Protein AF-A0A970ZLG6-F1 (afdb_monomer_lite)

Sequence (279 aa):
MEKLNLSTRELPQEESRFKRLFWPDVSTKSNIESVIDTGKITLYVIAGLSCLASIFRLIPLEALVDSAVFAAFGYGVGRKSRVCAVLALLLYVAEQVLAYSEGRGSWGILVIIAAFLLLNAVRGTIAWHRMVKLSTTSSPDITIDISPSPSQTTQPVSQMSILHRFSWRSIPWLYGVLGWAAFICQIVLLEFLIWLFPVVIPFAAPTWILPLITPFVAFAGVFLVLILSLVGTTGGILALRSPVNRANGILSLVISLPLLVMLIAALWMGATGPVEPAQ

Foldseek 3Di:
DDPPPPPPPPDPPPDPVVCCLLPNDLPDPVSLLVLLLLLLVLLLVQLVVLCVCVVVVVDDPVSPVVSLLSNLLSVVSNVLDLVSLVVSLVSLVVVQVVCVVVVNHDPDPSSVSSSSSSVSSNVSSVSVVVVVVVVVVVPDPPPPVPPDDPDDDDDPPCPPDPPPPPPPVCVVVVVVSVLVVVVSVLVVVVVVCVVVVCVVDPDDPDPVCVVVCVVVVLVSVVVVLVSVLVVLLVVLVVQCPDPVRPVVSVVSVVVSVVVNVVSVVVVVVVVDDDDDPDD

pLDDT: mean 75.61, std 15.85, range [41.47, 97.69]

Secondary structure (DSSP, 8-state):
----------------HHHHHHS---SSHHHHHHHHHHHHHHHHHHHHHHHHHHHTTSS-THHHHHHHHHHHHHHHHHTT-HHHHHHHHHHHHHHHHHHHHTT-----HHHHHHHHHHHHHHHHHHHHHHHHHHHHHT-----------S------------TT---GGGHHHHHHHHHHHHHHHHHHHHHHHHHHHHHHS-S---GGGHHHHHHHHHHHHHHHHHHHHHHHHHHHHHHTTSTTSHHHHHHHHHHHHHHHHHHHHHHHHHH----PPP-

Structure (mmCIF, N/CA/C/O backbone):
data_AF-A0A970ZLG6-F1
#
_entry.id   AF-A0A970ZLG6-F1
#
loop_
_atom_site.group_PDB
_atom_site.id
_atom_site.type_symbol
_atom_site.label_atom_id
_atom_site.label_alt_id
_atom_site.label_comp_id
_atom_site.label_asym_id
_atom_site.label_entity_id
_atom_site.label_seq_id
_atom_site.pdbx_PDB_ins_code
_atom_site.Cartn_x
_atom_site.Cartn_y
_atom_site.Cartn_z
_atom_site.occupancy
_atom_site.B_iso_or_equiv
_atom_site.auth_seq_id
_atom_site.auth_comp_id
_atom_site.auth_asym_id
_atom_site.auth_atom_id
_atom_site.pdbx_PDB_model_num
ATOM 1 N N . MET A 1 1 ? 3.300 -9.020 63.646 1.00 46.03 1 MET A N 1
ATOM 2 C CA . MET A 1 1 ? 4.196 -8.721 62.508 1.00 46.03 1 MET A CA 1
ATOM 3 C C . MET A 1 1 ? 3.345 -8.648 61.260 1.00 46.03 1 MET A C 1
ATOM 5 O O . MET A 1 1 ? 2.956 -9.667 60.703 1.00 46.03 1 MET A O 1
ATOM 9 N N . GLU A 1 2 ? 2.958 -7.428 60.928 1.00 58.44 2 GLU A N 1
ATOM 10 C CA . GLU A 1 2 ? 2.019 -7.083 59.870 1.00 58.44 2 GLU A CA 1
ATOM 11 C C . GLU A 1 2 ? 2.784 -7.079 58.545 1.00 58.44 2 GLU A C 1
ATOM 13 O O . GLU A 1 2 ? 3.713 -6.294 58.350 1.00 58.44 2 GLU A O 1
ATOM 18 N N . LYS A 1 3 ? 2.480 -8.043 57.670 1.00 54.94 3 LYS A N 1
ATOM 19 C CA . LYS A 1 3 ? 3.074 -8.104 56.335 1.00 54.94 3 LYS A CA 1
ATOM 20 C C . LYS A 1 3 ? 2.479 -6.958 55.528 1.00 54.94 3 LYS A C 1
ATOM 22 O O . LYS A 1 3 ? 1.354 -7.057 55.049 1.00 54.94 3 LYS A O 1
ATOM 27 N N . LEU A 1 4 ? 3.236 -5.870 55.423 1.00 64.25 4 LEU A N 1
ATOM 28 C CA . LEU A 1 4 ? 2.970 -4.772 54.505 1.00 64.25 4 LEU A CA 1
ATOM 29 C C . LEU A 1 4 ? 2.767 -5.360 53.103 1.00 64.25 4 LEU A C 1
ATOM 31 O O . LEU A 1 4 ? 3.722 -5.784 52.453 1.00 64.25 4 LEU A O 1
ATOM 35 N N . ASN A 1 5 ? 1.505 -5.397 52.665 1.00 58.34 5 ASN A N 1
ATOM 36 C CA . ASN A 1 5 ? 1.074 -5.615 51.286 1.00 58.34 5 ASN A CA 1
ATOM 37 C C . ASN A 1 5 ? 1.540 -4.419 50.441 1.00 58.34 5 ASN A C 1
ATOM 39 O O . ASN A 1 5 ? 0.749 -3.608 49.963 1.00 58.34 5 ASN A O 1
ATOM 43 N N . LEU A 1 6 ? 2.857 -4.275 50.294 1.00 62.31 6 LEU A N 1
ATOM 44 C CA . LEU A 1 6 ? 3.447 -3.474 49.239 1.00 62.31 6 LEU A CA 1
ATOM 45 C C . LEU A 1 6 ? 3.057 -4.179 47.950 1.00 62.31 6 LEU A C 1
ATOM 47 O O . LEU A 1 6 ? 3.676 -5.175 47.583 1.00 62.31 6 LEU A O 1
ATOM 51 N N . SER A 1 7 ? 1.981 -3.704 47.316 1.00 63.41 7 SER A N 1
ATOM 52 C CA . SER A 1 7 ? 1.580 -4.148 45.990 1.00 63.41 7 SER A CA 1
ATOM 53 C C . SER A 1 7 ? 2.830 -4.106 45.127 1.00 63.41 7 SER A C 1
ATOM 55 O O . SER A 1 7 ? 3.360 -3.022 44.858 1.00 63.41 7 SER A O 1
ATOM 57 N N . THR A 1 8 ? 3.346 -5.278 44.772 1.00 60.53 8 THR A N 1
ATOM 58 C CA . THR A 1 8 ? 4.398 -5.419 43.782 1.00 60.53 8 THR A CA 1
ATOM 59 C C . THR A 1 8 ? 3.832 -4.768 42.538 1.00 60.53 8 THR A C 1
ATOM 61 O O . THR A 1 8 ? 2.955 -5.311 41.875 1.00 60.53 8 THR A O 1
ATOM 64 N N . ARG A 1 9 ? 4.223 -3.514 42.317 1.00 58.34 9 ARG A N 1
ATOM 65 C CA . ARG A 1 9 ? 3.865 -2.743 41.143 1.00 58.34 9 ARG A CA 1
ATOM 66 C C . ARG A 1 9 ? 4.599 -3.469 40.033 1.00 58.34 9 ARG A C 1
ATOM 68 O O . ARG A 1 9 ? 5.786 -3.224 39.845 1.00 58.34 9 ARG A O 1
ATOM 75 N N . GLU A 1 10 ? 3.944 -4.465 39.438 1.00 63.12 10 GLU A N 1
ATOM 76 C CA . GLU A 1 10 ? 4.473 -5.201 38.301 1.00 63.12 10 GLU A CA 1
ATOM 77 C C . GLU A 1 10 ? 4.824 -4.138 37.273 1.00 63.12 10 GLU A C 1
ATOM 79 O O . GLU A 1 10 ? 3.952 -3.476 36.703 1.00 63.12 10 GLU A O 1
ATOM 84 N N . LEU A 1 11 ? 6.125 -3.866 37.152 1.00 65.38 11 LEU A N 1
ATOM 85 C CA . LEU A 1 11 ? 6.616 -2.992 36.111 1.00 65.38 11 LEU A CA 1
ATOM 86 C C . LEU A 1 11 ? 6.098 -3.612 34.818 1.00 65.38 11 LEU A C 1
ATOM 88 O O . LEU A 1 11 ? 6.233 -4.831 34.670 1.00 65.38 11 LEU A O 1
ATOM 92 N N . PRO A 1 12 ? 5.442 -2.825 33.946 1.00 65.56 12 PRO A N 1
ATOM 93 C CA . PRO A 1 12 ? 4.876 -3.351 32.716 1.00 65.56 12 PRO A CA 1
ATOM 94 C C . PRO A 1 12 ? 5.977 -4.162 32.046 1.00 65.56 12 PRO A C 1
ATOM 96 O O . PRO A 1 12 ? 7.026 -3.598 31.729 1.00 65.56 12 PRO A O 1
ATOM 99 N N . GLN A 1 13 ? 5.792 -5.485 31.954 1.00 66.38 13 GLN A N 1
ATOM 100 C CA . GLN A 1 13 ? 6.783 -6.358 31.337 1.00 66.38 13 GLN A CA 1
ATOM 101 C C . GLN A 1 13 ? 7.135 -5.726 29.995 1.00 66.38 13 GLN A C 1
ATOM 103 O O . GLN A 1 13 ? 6.227 -5.416 29.218 1.00 66.38 13 GLN A O 1
ATOM 108 N N . GLU A 1 14 ? 8.423 -5.464 29.757 1.00 75.12 14 GLU A N 1
ATOM 109 C CA . GLU A 1 14 ? 8.878 -4.964 28.465 1.00 75.12 14 GLU A CA 1
ATOM 110 C C . GLU A 1 14 ? 8.528 -6.020 27.415 1.00 75.12 14 GLU A C 1
ATOM 112 O O . GLU A 1 14 ? 9.273 -6.970 27.170 1.00 75.12 14 GLU A O 1
ATOM 117 N N . GLU A 1 15 ? 7.350 -5.892 26.807 1.00 77.62 15 GLU A N 1
ATOM 118 C CA . GLU A 1 15 ? 6.997 -6.701 25.660 1.00 77.62 15 GLU A CA 1
ATOM 119 C C . GLU A 1 15 ? 8.049 -6.454 24.580 1.00 77.62 15 GLU A C 1
ATOM 121 O O . GLU A 1 15 ? 8.375 -5.309 24.246 1.00 77.62 15 GLU A O 1
ATOM 126 N N . SER A 1 16 ? 8.597 -7.541 24.034 1.00 83.62 16 SER A N 1
ATOM 127 C CA . SER A 1 16 ? 9.640 -7.459 23.016 1.00 83.62 16 SER A CA 1
ATOM 128 C C . SER A 1 16 ? 9.214 -6.524 21.876 1.00 83.62 16 SER A C 1
ATOM 130 O O . SER A 1 16 ? 8.112 -6.626 21.327 1.00 83.62 16 SER A O 1
ATOM 132 N N . ARG A 1 17 ? 10.098 -5.594 21.489 1.00 85.81 17 ARG A N 1
ATOM 133 C CA . ARG A 1 17 ? 9.821 -4.592 20.439 1.00 85.81 17 ARG A CA 1
ATOM 134 C C . ARG A 1 17 ? 9.350 -5.228 19.127 1.00 85.81 17 ARG A C 1
ATOM 136 O O . ARG A 1 17 ? 8.533 -4.643 18.422 1.00 85.81 17 ARG A O 1
ATOM 143 N N . PHE A 1 18 ? 9.810 -6.446 18.839 1.00 86.06 18 PHE A N 1
ATOM 144 C CA . PHE A 1 18 ? 9.366 -7.239 17.695 1.00 86.06 18 PHE A CA 1
ATOM 145 C C . PHE A 1 18 ? 7.893 -7.639 17.784 1.00 86.06 18 PHE A C 1
ATOM 147 O O . PHE A 1 18 ? 7.174 -7.472 16.803 1.00 86.06 18 PHE A O 1
ATOM 154 N N . LYS A 1 19 ? 7.407 -8.093 18.947 1.00 86.88 19 LYS A N 1
ATOM 155 C CA . LYS A 1 19 ? 5.982 -8.396 19.143 1.00 86.88 19 LYS A CA 1
ATOM 156 C C . LYS A 1 19 ? 5.133 -7.146 18.927 1.00 86.88 19 LYS A C 1
ATOM 158 O O . LYS A 1 19 ? 4.128 -7.209 18.230 1.00 86.88 19 LYS A O 1
ATOM 163 N N . ARG A 1 20 ? 5.586 -5.997 19.438 1.00 85.06 20 ARG A N 1
ATOM 164 C CA . ARG A 1 20 ? 4.888 -4.715 19.261 1.00 85.06 20 ARG A CA 1
ATOM 165 C C . ARG A 1 20 ? 4.845 -4.255 17.800 1.00 85.06 20 ARG A C 1
ATOM 167 O O . ARG A 1 20 ? 3.855 -3.659 17.389 1.00 85.06 20 ARG A O 1
ATOM 174 N N . LEU A 1 21 ? 5.895 -4.537 17.027 1.00 84.12 21 LEU A N 1
ATOM 175 C CA . LEU A 1 21 ? 5.985 -4.171 15.612 1.00 84.12 21 LEU A CA 1
ATOM 176 C C . LEU A 1 21 ? 5.168 -5.110 14.709 1.00 84.12 21 LEU A C 1
ATOM 178 O O . LEU A 1 21 ? 4.400 -4.645 13.870 1.00 84.12 21 LEU A O 1
ATOM 182 N N . PHE A 1 22 ? 5.314 -6.428 14.880 1.00 89.19 22 PHE A N 1
ATOM 183 C CA . PHE A 1 22 ? 4.635 -7.426 14.047 1.00 89.19 22 PHE A CA 1
ATOM 184 C C . PHE A 1 22 ? 3.185 -7.662 14.461 1.00 89.19 22 PHE A C 1
ATOM 186 O O . PHE A 1 22 ? 2.371 -8.048 13.625 1.00 89.19 22 PHE A O 1
ATOM 193 N N . TRP A 1 23 ? 2.847 -7.422 15.727 1.00 93.69 23 TRP A N 1
ATOM 194 C CA . TRP A 1 23 ? 1.533 -7.720 16.282 1.00 93.69 23 TRP A CA 1
ATOM 195 C C . TRP A 1 23 ? 1.065 -6.644 17.276 1.00 93.69 23 TRP A C 1
ATOM 197 O O . TRP A 1 23 ? 0.871 -6.931 18.460 1.00 93.69 23 TRP A O 1
ATOM 207 N N . PRO A 1 24 ? 0.873 -5.397 16.812 1.00 91.69 24 PRO A N 1
ATOM 208 C CA . PRO A 1 24 ? 0.426 -4.306 17.668 1.00 91.69 24 PRO A CA 1
ATOM 209 C C . PRO A 1 24 ? -0.941 -4.614 18.291 1.00 91.69 24 PRO A C 1
ATOM 211 O O . PRO A 1 24 ? -1.820 -5.201 17.650 1.00 91.69 24 PRO A O 1
ATOM 214 N N . ASP A 1 25 ? -1.122 -4.202 19.545 1.00 93.44 25 ASP A N 1
ATOM 215 C CA . ASP A 1 25 ? -2.384 -4.383 20.253 1.00 93.44 25 ASP A CA 1
ATOM 216 C C . ASP A 1 25 ? -3.485 -3.492 19.654 1.00 93.44 25 ASP A C 1
ATOM 218 O O . ASP A 1 25 ? -3.367 -2.268 19.605 1.00 93.44 25 ASP A O 1
ATOM 222 N N . VAL A 1 26 ? -4.576 -4.120 19.219 1.00 94.56 26 VAL A N 1
ATOM 223 C CA . VAL A 1 26 ? -5.751 -3.481 18.605 1.00 94.56 26 VAL A CA 1
ATOM 224 C C . VAL A 1 26 ? -6.921 -3.336 19.588 1.00 94.56 26 VAL A C 1
ATOM 226 O O . VAL A 1 26 ? -8.054 -3.120 19.169 1.00 94.56 26 VAL A O 1
ATOM 229 N N . SER A 1 27 ? -6.676 -3.461 20.895 1.00 92.44 27 SER A N 1
ATOM 230 C CA . SER A 1 27 ? -7.692 -3.296 21.946 1.00 92.44 27 SER A CA 1
ATOM 231 C C . SER A 1 27 ? -8.216 -1.862 22.075 1.00 92.44 27 SER A C 1
ATOM 233 O O . SER A 1 27 ? -9.376 -1.645 22.421 1.00 92.44 27 SER A O 1
ATOM 235 N N . THR A 1 28 ? -7.369 -0.872 21.781 1.00 92.56 28 THR A N 1
ATOM 236 C CA . THR A 1 28 ? -7.642 0.546 22.032 1.00 92.56 28 THR A CA 1
ATOM 237 C C . THR A 1 28 ? -7.820 1.307 20.721 1.00 92.56 28 THR A C 1
ATOM 239 O O . THR A 1 28 ? -7.087 1.089 19.754 1.00 92.56 28 THR A O 1
ATOM 242 N N . LYS A 1 29 ? -8.770 2.252 20.687 1.00 94.00 29 LYS A N 1
ATOM 243 C CA . LYS A 1 29 ? -9.083 3.057 19.494 1.00 94.00 29 LYS A CA 1
ATOM 244 C C . LYS A 1 29 ? -7.859 3.790 18.926 1.00 94.00 29 LYS A C 1
ATOM 246 O O . LYS A 1 29 ? -7.654 3.761 17.717 1.00 94.00 29 LYS A O 1
ATOM 251 N N . SER A 1 30 ? -7.042 4.407 19.783 1.00 93.56 30 SER A N 1
ATOM 252 C CA . SER A 1 30 ? -5.823 5.123 19.375 1.00 93.56 30 SER A CA 1
ATOM 253 C C . SER A 1 30 ? -4.802 4.200 18.704 1.00 93.56 30 SER A C 1
ATOM 255 O O . SER A 1 30 ? -4.239 4.555 17.669 1.00 93.56 30 SER A O 1
ATOM 257 N N . ASN A 1 31 ? -4.608 2.990 19.237 1.00 93.38 31 ASN A N 1
ATOM 258 C CA . ASN A 1 31 ? -3.696 2.010 18.650 1.00 93.38 31 ASN A CA 1
ATOM 259 C C . ASN A 1 31 ? -4.196 1.532 17.283 1.00 93.38 31 ASN A C 1
ATOM 261 O O . ASN A 1 31 ? -3.409 1.448 16.345 1.00 93.38 31 ASN A O 1
ATOM 265 N N . ILE A 1 32 ? -5.502 1.283 17.132 1.00 95.88 32 ILE A N 1
ATOM 266 C CA . ILE A 1 32 ? -6.080 0.912 15.831 1.00 95.88 32 ILE A CA 1
ATOM 267 C C . ILE A 1 32 ? -5.806 1.990 14.781 1.00 95.88 32 ILE A C 1
ATOM 269 O O . ILE A 1 32 ? -5.419 1.662 13.659 1.00 95.88 32 ILE A O 1
ATOM 273 N N . GLU A 1 33 ? -5.997 3.265 15.125 1.00 95.81 33 GLU A N 1
ATOM 274 C CA . GLU A 1 33 ? -5.739 4.367 14.192 1.00 95.81 33 GLU A CA 1
ATOM 275 C C . GLU A 1 33 ? -4.263 4.430 13.792 1.00 95.81 33 GLU A C 1
ATOM 277 O O . GLU A 1 33 ? -3.969 4.495 12.600 1.00 95.81 33 GLU A O 1
ATOM 282 N N . SER A 1 34 ? -3.344 4.274 14.750 1.00 94.56 34 SER A N 1
ATOM 283 C CA . SER A 1 34 ? -1.903 4.218 14.476 1.00 94.56 34 SER A CA 1
ATOM 284 C C . SER A 1 34 ? -1.509 3.059 13.552 1.00 94.56 34 SER A C 1
ATOM 286 O O . SER A 1 34 ? -0.649 3.230 12.684 1.00 94.56 34 SER A O 1
ATOM 288 N N . VAL A 1 35 ? -2.126 1.885 13.707 1.00 96.31 35 VAL A N 1
ATOM 289 C CA . VAL A 1 35 ? -1.851 0.710 12.863 1.00 96.31 35 VAL A CA 1
ATOM 290 C C . VAL A 1 35 ? -2.360 0.922 11.436 1.00 96.31 35 VAL A C 1
ATOM 292 O O . VAL A 1 35 ? -1.654 0.616 10.474 1.00 96.31 35 VAL A O 1
ATOM 295 N N . ILE A 1 36 ? -3.559 1.490 11.281 1.00 97.31 36 ILE A N 1
ATOM 296 C CA . ILE A 1 36 ? -4.115 1.830 9.963 1.00 97.31 36 ILE A CA 1
ATOM 297 C C . ILE A 1 36 ? -3.254 2.900 9.277 1.00 97.31 36 ILE A C 1
ATOM 299 O O . ILE A 1 36 ? -2.958 2.780 8.087 1.00 97.31 36 ILE A O 1
ATOM 303 N N . ASP A 1 37 ? -2.819 3.922 10.017 1.00 95.88 37 ASP A N 1
ATOM 304 C CA . ASP A 1 37 ? -1.975 4.991 9.480 1.00 95.88 37 ASP A CA 1
ATOM 305 C C . ASP A 1 37 ? -0.603 4.485 9.041 1.00 95.88 37 ASP A C 1
ATOM 307 O O . ASP A 1 37 ? -0.099 4.914 8.002 1.00 95.88 37 ASP A O 1
ATOM 311 N N . THR A 1 38 ? -0.040 3.526 9.774 1.00 95.88 38 THR A N 1
ATOM 312 C CA . THR A 1 38 ? 1.209 2.862 9.396 1.00 95.88 38 THR A CA 1
ATOM 313 C C . THR A 1 38 ? 1.045 2.131 8.064 1.00 95.88 38 THR A C 1
ATOM 315 O O . THR A 1 38 ? 1.828 2.362 7.150 1.00 95.88 38 THR A O 1
ATOM 318 N N . GLY A 1 39 ? -0.027 1.346 7.894 1.00 96.12 39 GLY A N 1
ATOM 319 C CA . GLY A 1 39 ? -0.330 0.679 6.621 1.00 96.12 39 GLY A CA 1
ATOM 320 C C . GLY A 1 39 ? -0.530 1.639 5.446 1.00 96.12 39 GLY A C 1
ATOM 321 O O . GLY A 1 39 ? -0.050 1.389 4.342 1.00 96.12 39 GLY A O 1
ATOM 322 N N . LYS A 1 40 ? -1.197 2.773 5.686 1.00 97.31 40 LYS A N 1
ATOM 323 C CA . LYS A 1 40 ? -1.350 3.851 4.699 1.00 97.31 40 LYS A CA 1
ATOM 324 C C . LYS A 1 40 ? 0.007 4.414 4.271 1.00 97.31 40 LYS A C 1
ATOM 326 O O . LYS A 1 40 ? 0.252 4.560 3.077 1.00 97.31 40 LYS A O 1
ATOM 331 N N . ILE A 1 41 ? 0.879 4.730 5.231 1.00 96.00 41 ILE A N 1
ATOM 332 C CA . ILE A 1 41 ? 2.228 5.236 4.947 1.00 96.00 41 ILE A CA 1
ATOM 333 C C . ILE A 1 41 ? 3.023 4.193 4.156 1.00 96.00 41 ILE A C 1
ATOM 335 O O . ILE A 1 41 ? 3.648 4.549 3.163 1.00 96.00 41 ILE A O 1
ATOM 339 N N . THR A 1 42 ? 2.944 2.911 4.523 1.00 97.06 42 THR A N 1
ATOM 340 C CA . THR A 1 42 ? 3.597 1.819 3.785 1.00 97.06 42 THR A CA 1
ATOM 341 C C . THR A 1 42 ? 3.174 1.782 2.320 1.00 97.06 42 THR A C 1
ATOM 343 O O . THR A 1 42 ? 4.037 1.692 1.454 1.00 97.06 42 THR A O 1
ATOM 346 N N . LEU A 1 43 ? 1.878 1.917 2.021 1.00 97.69 43 LEU A N 1
ATOM 347 C CA . LEU A 1 43 ? 1.386 1.947 0.638 1.00 97.69 43 LEU A CA 1
ATOM 348 C C . LEU A 1 43 ? 1.933 3.138 -0.153 1.00 97.69 43 LEU A C 1
ATOM 350 O O . LEU A 1 43 ? 2.313 2.973 -1.309 1.00 97.69 43 LEU A O 1
ATOM 354 N N . TYR A 1 44 ? 2.034 4.318 0.465 1.00 97.06 44 TYR A N 1
ATOM 355 C CA . TYR A 1 44 ? 2.649 5.477 -0.187 1.00 97.06 44 TYR A CA 1
ATOM 356 C C . TYR A 1 44 ? 4.151 5.311 -0.405 1.00 97.06 44 TYR A C 1
ATOM 358 O O . TYR A 1 44 ? 4.659 5.748 -1.432 1.00 97.06 44 TYR A O 1
ATOM 366 N N . VAL A 1 45 ? 4.857 4.661 0.522 1.00 96.25 45 VAL A N 1
ATOM 367 C CA . VAL A 1 45 ? 6.279 4.340 0.349 1.00 96.25 45 VAL A CA 1
ATOM 368 C C . VAL A 1 45 ? 6.468 3.346 -0.796 1.00 96.25 45 VAL A C 1
ATOM 370 O O . VAL A 1 45 ? 7.327 3.575 -1.639 1.00 96.25 45 VAL A O 1
ATOM 373 N N . ILE A 1 46 ? 5.645 2.294 -0.879 1.00 95.81 46 ILE A N 1
ATOM 374 C CA . ILE A 1 46 ? 5.679 1.329 -1.990 1.00 95.81 46 ILE A CA 1
ATOM 375 C C . ILE A 1 46 ? 5.414 2.045 -3.318 1.00 95.81 46 ILE A C 1
ATOM 377 O O . ILE A 1 46 ? 6.220 1.937 -4.234 1.00 95.81 46 ILE A O 1
ATOM 381 N N . ALA A 1 47 ? 4.344 2.842 -3.398 1.00 96.00 47 ALA A N 1
ATOM 382 C CA . ALA A 1 47 ? 4.026 3.629 -4.587 1.00 96.00 47 ALA A CA 1
ATOM 383 C C . ALA A 1 47 ? 5.177 4.570 -4.985 1.00 96.00 47 ALA A C 1
ATOM 385 O O . ALA A 1 47 ? 5.566 4.624 -6.150 1.00 96.00 47 ALA A O 1
ATOM 386 N N . GLY A 1 48 ? 5.757 5.285 -4.017 1.00 93.19 48 GLY A N 1
ATOM 387 C CA . GLY A 1 48 ? 6.873 6.197 -4.249 1.00 93.19 48 GLY A CA 1
ATOM 388 C C . GLY A 1 48 ? 8.125 5.485 -4.756 1.00 93.19 48 GLY A C 1
ATOM 389 O O . GLY A 1 48 ? 8.742 5.953 -5.707 1.00 93.19 48 GLY A O 1
ATOM 390 N N . LEU A 1 49 ? 8.476 4.338 -4.168 1.00 92.88 49 LEU A N 1
ATOM 391 C CA . LEU A 1 49 ? 9.624 3.538 -4.598 1.00 92.88 49 LEU A CA 1
ATOM 392 C C . LEU A 1 49 ? 9.417 2.940 -5.993 1.00 92.88 49 LEU A C 1
ATOM 394 O O . LEU A 1 49 ? 10.337 3.003 -6.804 1.00 92.88 49 LEU A O 1
ATOM 398 N N . SER A 1 50 ? 8.223 2.426 -6.303 1.00 92.06 50 SER A N 1
ATOM 399 C CA . SER A 1 50 ? 7.904 1.910 -7.642 1.00 92.06 50 SER A CA 1
ATOM 400 C C . SER A 1 50 ? 7.960 3.010 -8.703 1.00 92.06 50 SER A C 1
ATOM 402 O O . SER A 1 50 ? 8.564 2.824 -9.758 1.00 92.06 50 SER A O 1
ATOM 404 N N . CYS A 1 51 ? 7.399 4.185 -8.403 1.00 91.56 51 CYS A N 1
ATOM 405 C CA . CYS A 1 51 ? 7.463 5.347 -9.288 1.00 91.56 51 CYS A CA 1
ATOM 406 C C . CYS A 1 51 ? 8.915 5.797 -9.511 1.00 91.56 51 CYS A C 1
ATOM 408 O O . CYS A 1 51 ? 9.347 5.971 -10.650 1.00 91.56 51 CYS A O 1
ATOM 410 N N . LEU A 1 52 ? 9.703 5.898 -8.436 1.00 89.44 52 LEU A N 1
ATOM 411 C CA . LEU A 1 52 ? 11.112 6.275 -8.520 1.00 89.44 52 LEU A CA 1
ATOM 412 C C . LEU A 1 52 ? 11.923 5.270 -9.352 1.00 89.44 52 LEU A C 1
ATOM 414 O O . LEU A 1 52 ? 12.714 5.675 -10.200 1.00 89.44 52 LEU A O 1
ATOM 418 N N . ALA A 1 53 ? 11.699 3.969 -9.161 1.00 88.38 53 ALA A N 1
ATOM 419 C CA . ALA A 1 53 ? 12.361 2.923 -9.935 1.00 88.38 53 ALA A CA 1
ATOM 420 C C . ALA A 1 53 ? 11.999 2.978 -11.432 1.00 88.38 53 ALA A C 1
ATOM 422 O O . ALA A 1 53 ? 12.866 2.763 -12.282 1.00 88.38 53 ALA A O 1
ATOM 423 N N . SER A 1 54 ? 10.752 3.329 -11.762 1.00 88.19 54 SER A N 1
ATOM 424 C CA . SER A 1 54 ? 10.315 3.534 -13.147 1.00 88.19 54 SER A CA 1
ATOM 425 C C . SER A 1 54 ? 11.003 4.749 -13.792 1.00 88.19 54 SER A C 1
ATOM 427 O O . SER A 1 54 ? 11.500 4.647 -14.913 1.00 88.19 54 SER A O 1
ATOM 429 N N . ILE A 1 55 ? 11.156 5.865 -13.062 1.00 83.38 55 ILE A N 1
ATOM 430 C CA . ILE A 1 55 ? 11.857 7.073 -13.551 1.00 83.38 55 ILE A CA 1
ATOM 431 C C . ILE A 1 55 ? 13.319 6.773 -13.916 1.00 83.38 55 ILE A C 1
ATOM 433 O O . ILE A 1 55 ? 13.815 7.255 -14.933 1.00 83.38 55 ILE A O 1
ATOM 437 N N . PHE A 1 56 ? 14.007 5.936 -13.135 1.00 89.38 56 PHE A N 1
ATOM 438 C CA . PHE A 1 56 ? 15.382 5.518 -13.433 1.00 89.38 56 PHE A CA 1
ATOM 439 C C . PHE A 1 56 ? 15.492 4.476 -14.562 1.00 89.38 56 PHE A C 1
ATOM 441 O O . PHE A 1 56 ? 16.581 3.957 -14.801 1.00 89.38 56 PHE A O 1
ATOM 448 N N . ARG A 1 57 ? 14.391 4.169 -15.267 1.00 82.19 57 ARG A N 1
ATOM 449 C CA . ARG A 1 57 ? 14.298 3.127 -16.306 1.00 82.19 57 ARG A CA 1
ATOM 450 C C . ARG A 1 57 ? 14.742 1.740 -15.828 1.00 82.19 57 ARG A C 1
ATOM 452 O O . ARG A 1 57 ? 15.160 0.913 -16.632 1.00 82.19 57 ARG A O 1
ATOM 459 N N . LEU A 1 58 ? 14.637 1.472 -14.524 1.00 75.31 58 LEU A N 1
ATOM 460 C CA . LEU A 1 58 ? 14.930 0.148 -13.967 1.00 75.31 58 LEU A CA 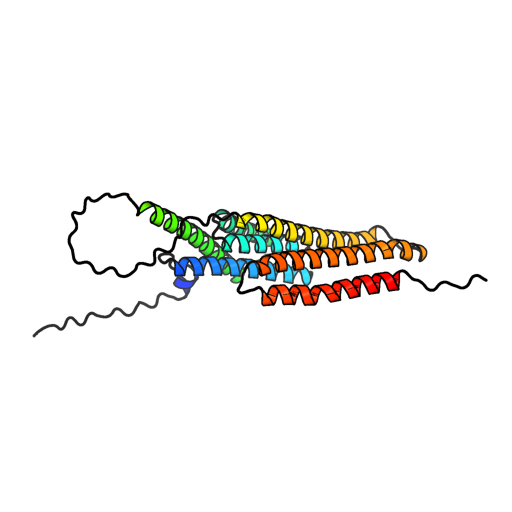1
ATOM 461 C C . LEU A 1 58 ? 13.779 -0.836 -14.219 1.00 75.31 58 LEU A C 1
ATOM 463 O O . LEU A 1 58 ? 13.995 -2.044 -14.198 1.00 75.31 58 LEU A O 1
ATOM 467 N N . ILE A 1 59 ? 12.561 -0.325 -14.429 1.00 78.12 59 ILE A N 1
ATOM 468 C CA . ILE A 1 59 ? 11.319 -1.103 -14.518 1.00 78.12 59 ILE A CA 1
ATOM 469 C C . ILE A 1 59 ? 10.470 -0.570 -15.692 1.00 78.12 59 ILE A C 1
ATOM 471 O O . ILE A 1 59 ? 10.503 0.641 -15.938 1.00 78.12 59 ILE A O 1
ATOM 475 N N . PRO A 1 60 ? 9.722 -1.427 -16.423 1.00 83.88 60 PRO A N 1
ATOM 476 C CA . PRO A 1 60 ? 8.789 -1.001 -17.470 1.00 83.88 60 PRO A CA 1
ATOM 477 C C . PRO A 1 60 ? 7.783 0.065 -17.005 1.00 83.88 60 PRO A C 1
ATOM 479 O O . PRO A 1 60 ? 7.458 0.173 -15.822 1.00 83.88 60 PRO A O 1
ATOM 482 N N . LEU A 1 61 ? 7.251 0.827 -17.969 1.00 79.12 61 LEU A N 1
ATOM 483 C CA . LEU A 1 61 ? 6.249 1.886 -17.751 1.00 79.12 61 LEU A CA 1
ATOM 484 C C . LEU A 1 61 ? 4.964 1.382 -17.071 1.00 79.12 61 LEU A C 1
ATOM 486 O O . LEU A 1 61 ? 4.264 2.159 -16.427 1.00 79.12 61 LEU A O 1
ATOM 490 N N . GLU A 1 62 ? 4.675 0.086 -17.171 1.00 83.62 62 GLU A N 1
ATOM 491 C CA . GLU A 1 62 ? 3.555 -0.576 -16.490 1.00 83.62 62 GLU A CA 1
ATOM 492 C C . GLU A 1 62 ? 3.610 -0.367 -14.968 1.00 83.62 62 GLU A C 1
ATOM 494 O O . GLU A 1 62 ? 2.590 -0.069 -14.348 1.00 83.62 62 GLU A O 1
ATOM 499 N N . ALA A 1 63 ? 4.813 -0.327 -14.383 1.00 86.25 63 ALA A N 1
ATOM 500 C CA . ALA A 1 63 ? 4.993 -0.087 -12.951 1.00 86.25 63 ALA A CA 1
ATOM 501 C C . ALA A 1 63 ? 4.549 1.312 -12.496 1.00 86.25 63 ALA A C 1
ATOM 503 O O . ALA A 1 63 ? 4.319 1.546 -11.305 1.00 86.25 63 ALA A O 1
ATOM 504 N N . LEU A 1 64 ? 4.415 2.261 -13.426 1.00 86.88 64 LEU A N 1
ATOM 505 C CA . LEU A 1 64 ? 3.887 3.590 -13.140 1.00 86.88 64 LEU A CA 1
ATOM 506 C C . LEU A 1 64 ? 2.375 3.515 -12.878 1.00 86.88 64 LEU A C 1
ATOM 508 O O . LEU A 1 64 ? 1.878 4.183 -11.967 1.00 86.88 64 LEU A O 1
ATOM 512 N N . VAL A 1 65 ? 1.665 2.631 -13.587 1.00 88.88 65 VAL A N 1
ATOM 513 C CA . VAL A 1 65 ? 0.250 2.327 -13.328 1.00 88.88 65 VAL A CA 1
ATOM 514 C C . VAL A 1 65 ? 0.105 1.653 -11.967 1.00 88.88 65 VAL A C 1
ATOM 516 O O . VAL A 1 65 ? -0.687 2.121 -11.147 1.00 88.88 65 VAL A O 1
ATOM 519 N N . ASP A 1 66 ? 0.929 0.650 -11.665 1.00 90.56 66 ASP A N 1
ATOM 520 C CA . ASP A 1 66 ? 0.876 -0.040 -10.369 1.00 90.56 66 ASP A CA 1
ATOM 521 C C . ASP A 1 66 ? 1.168 0.910 -9.209 1.00 90.56 66 ASP A C 1
ATOM 523 O O . ASP A 1 66 ? 0.469 0.901 -8.192 1.00 90.56 66 ASP A O 1
ATOM 527 N N . SER A 1 67 ? 2.143 1.811 -9.377 1.00 93.81 67 SER A N 1
ATOM 528 C CA . SER A 1 67 ? 2.452 2.837 -8.378 1.00 93.81 67 SER A CA 1
ATOM 529 C C . SER A 1 67 ? 1.235 3.713 -8.057 1.00 93.81 67 SER A C 1
ATOM 531 O O . SER A 1 67 ? 0.939 3.988 -6.890 1.00 93.81 67 SER A O 1
ATOM 533 N N . ALA A 1 68 ? 0.466 4.092 -9.078 1.00 92.75 68 ALA A N 1
ATOM 534 C CA . ALA A 1 68 ? -0.736 4.891 -8.914 1.00 92.75 68 ALA A CA 1
ATOM 535 C C . ALA A 1 68 ? -1.868 4.101 -8.252 1.00 92.75 68 ALA A C 1
ATOM 537 O O . ALA A 1 68 ? -2.578 4.634 -7.393 1.00 92.75 68 ALA A O 1
ATOM 538 N N . VAL A 1 69 ? -2.005 2.819 -8.594 1.00 94.69 69 VAL A N 1
ATOM 539 C CA . VAL A 1 69 ? -2.965 1.909 -7.963 1.00 94.69 69 VAL A CA 1
ATOM 540 C C . VAL A 1 69 ? -2.648 1.744 -6.471 1.00 94.69 69 VAL A C 1
ATOM 542 O O . VAL A 1 69 ? -3.544 1.891 -5.634 1.00 94.69 69 VAL A O 1
ATOM 545 N N . PHE A 1 70 ? -1.379 1.549 -6.094 1.00 96.00 70 PHE A N 1
ATOM 546 C CA . PHE A 1 70 ? -0.967 1.498 -4.685 1.00 96.00 70 PHE A CA 1
ATOM 547 C C . PHE A 1 70 ? -1.224 2.817 -3.947 1.00 96.00 70 PHE A C 1
ATOM 549 O O . PHE A 1 70 ? -1.699 2.798 -2.807 1.00 96.00 70 PHE A O 1
ATOM 556 N N . ALA A 1 71 ? -0.997 3.967 -4.589 1.00 96.38 71 ALA A N 1
ATOM 557 C CA . ALA A 1 71 ? -1.317 5.269 -4.006 1.00 96.38 71 ALA A CA 1
ATOM 558 C C . ALA A 1 71 ? -2.832 5.443 -3.766 1.00 96.38 71 ALA A C 1
ATOM 560 O O . ALA A 1 71 ? -3.249 5.932 -2.707 1.00 96.38 71 ALA A O 1
ATOM 561 N N . ALA A 1 72 ? -3.667 4.991 -4.708 1.00 94.50 72 ALA A N 1
ATOM 562 C CA . ALA A 1 72 ? -5.122 4.993 -4.568 1.00 94.50 72 ALA A CA 1
ATOM 563 C C . ALA A 1 72 ? -5.583 4.081 -3.418 1.00 94.50 72 ALA A C 1
ATOM 565 O O . ALA A 1 72 ? -6.431 4.475 -2.607 1.00 94.50 72 ALA A O 1
ATOM 566 N N . PHE A 1 73 ? -4.978 2.898 -3.278 1.00 96.62 73 PHE A N 1
ATOM 567 C CA . PHE A 1 73 ? -5.229 2.016 -2.142 1.00 96.62 73 PHE A CA 1
ATOM 568 C C . PHE A 1 73 ? -4.788 2.625 -0.812 1.00 96.62 73 PHE A C 1
ATOM 570 O O . PHE A 1 73 ? -5.546 2.541 0.154 1.00 96.62 73 PHE A O 1
ATOM 577 N N . GLY A 1 74 ? -3.630 3.291 -0.759 1.00 96.00 74 GLY A N 1
ATOM 578 C CA . GLY A 1 74 ? -3.166 4.017 0.428 1.00 96.00 74 GLY A CA 1
ATOM 579 C C . GLY A 1 74 ? -4.213 5.011 0.921 1.00 96.00 74 GLY A C 1
ATOM 580 O O . GLY A 1 74 ? -4.597 5.008 2.095 1.00 96.00 74 GLY A O 1
ATOM 581 N N . TYR A 1 75 ? -4.789 5.780 -0.003 1.00 93.62 75 TYR A N 1
ATOM 582 C CA . TYR A 1 75 ? -5.891 6.683 0.314 1.00 93.62 75 TYR A CA 1
ATOM 583 C C . TYR A 1 75 ? -7.136 5.939 0.833 1.00 93.62 75 TYR A C 1
ATOM 585 O O . TYR A 1 75 ? -7.734 6.342 1.837 1.00 93.62 75 TYR A O 1
ATOM 593 N N . GLY A 1 76 ? -7.524 4.838 0.180 1.00 94.31 76 GLY A N 1
ATOM 594 C CA . GLY A 1 76 ? -8.661 4.004 0.585 1.00 94.31 76 GLY A CA 1
ATOM 595 C C . GLY A 1 76 ? -8.506 3.398 1.987 1.00 94.31 76 GLY A C 1
ATOM 596 O O . GLY A 1 76 ? -9.456 3.396 2.777 1.00 94.31 76 GLY A O 1
ATOM 597 N N . VAL A 1 77 ? -7.296 2.955 2.339 1.00 96.31 77 VAL A N 1
ATOM 598 C CA . VAL A 1 77 ? -6.950 2.474 3.686 1.00 96.31 77 VAL A CA 1
ATOM 599 C C . VAL A 1 77 ? -7.049 3.606 4.709 1.00 96.31 77 VAL A C 1
ATOM 601 O O . VAL A 1 77 ? -7.626 3.408 5.778 1.00 96.31 77 VAL A O 1
ATOM 604 N N . GLY A 1 78 ? -6.621 4.825 4.360 1.00 94.00 78 GLY A N 1
ATOM 605 C CA . GLY A 1 78 ? -6.796 6.017 5.202 1.00 94.00 78 GLY A CA 1
ATOM 606 C C . GLY A 1 78 ? -8.262 6.363 5.505 1.00 94.00 78 GLY A C 1
ATOM 607 O O . GLY A 1 78 ? -8.568 6.948 6.545 1.00 94.00 78 GLY A O 1
ATOM 608 N N . ARG A 1 79 ? -9.199 5.945 4.645 1.00 94.44 79 ARG A N 1
ATOM 609 C CA . ARG A 1 79 ? -10.653 6.038 4.881 1.00 94.44 79 ARG A CA 1
ATOM 610 C C . ARG A 1 79 ? -11.219 4.870 5.695 1.00 94.44 79 ARG A C 1
ATOM 612 O O . ARG A 1 79 ? -12.435 4.769 5.840 1.00 94.44 79 ARG A O 1
ATOM 619 N N . LYS A 1 80 ? -10.358 4.010 6.248 1.00 95.56 80 LYS A N 1
ATOM 620 C CA . LYS A 1 80 ? -10.716 2.842 7.067 1.00 95.56 80 LYS A CA 1
ATOM 621 C C . LYS A 1 80 ? -11.602 1.832 6.309 1.00 95.56 80 LYS A C 1
ATOM 623 O O . LYS A 1 80 ? -12.462 1.168 6.897 1.00 95.56 80 LYS A O 1
ATOM 628 N N . SER A 1 81 ? -11.409 1.715 4.990 1.00 95.00 81 SER A N 1
ATOM 629 C CA . SER A 1 81 ? -12.132 0.764 4.134 1.00 95.00 81 SER A CA 1
ATOM 630 C C . SER A 1 81 ? -11.544 -0.647 4.236 1.00 95.00 81 SER A C 1
ATOM 632 O O . SER A 1 81 ? -10.364 -0.854 3.954 1.00 95.00 81 SER A O 1
ATOM 634 N N . ARG A 1 82 ? -12.384 -1.634 4.590 1.00 93.50 82 ARG A N 1
ATOM 635 C CA . ARG A 1 82 ? -11.988 -3.056 4.690 1.00 93.50 82 ARG A CA 1
ATOM 636 C C . ARG A 1 82 ? -11.591 -3.633 3.334 1.00 93.50 82 ARG A C 1
ATOM 638 O O . ARG A 1 82 ? -10.577 -4.311 3.230 1.00 93.50 82 ARG A O 1
ATOM 645 N N . VAL A 1 83 ? -12.385 -3.340 2.304 1.00 90.62 83 VAL A N 1
ATOM 646 C CA . VAL A 1 83 ? -12.181 -3.886 0.955 1.00 90.62 83 VAL A CA 1
ATOM 647 C C . VAL A 1 83 ? -10.872 -3.365 0.369 1.00 90.62 83 VAL A C 1
ATOM 649 O O . VAL A 1 83 ? -10.077 -4.154 -0.121 1.00 90.62 83 VAL A O 1
ATOM 652 N N . CYS A 1 84 ? -10.592 -2.064 0.507 1.00 94.38 84 CYS A N 1
ATOM 653 C CA . CYS A 1 84 ? -9.339 -1.479 0.025 1.00 94.38 84 CYS A CA 1
ATOM 654 C C . CYS A 1 84 ? -8.113 -2.090 0.709 1.00 94.38 84 CYS A C 1
ATOM 656 O O . CYS A 1 84 ? -7.137 -2.367 0.029 1.00 94.38 84 CYS A O 1
ATOM 658 N N . ALA A 1 85 ? -8.159 -2.328 2.025 1.00 96.31 85 ALA A N 1
ATOM 659 C CA . ALA A 1 85 ? -7.035 -2.929 2.743 1.00 96.31 85 ALA A CA 1
ATOM 660 C C . ALA A 1 85 ? -6.746 -4.363 2.270 1.00 96.31 85 ALA A C 1
ATOM 662 O O . ALA A 1 85 ? -5.589 -4.717 2.058 1.00 96.31 85 ALA A O 1
ATOM 663 N N . VAL A 1 86 ? -7.792 -5.174 2.070 1.00 91.88 86 VAL A N 1
ATOM 664 C CA . VAL A 1 86 ? -7.650 -6.555 1.578 1.00 91.88 86 VAL A CA 1
ATOM 665 C C . VAL A 1 86 ? -7.153 -6.573 0.133 1.00 91.88 86 VAL A C 1
ATOM 667 O O . VAL A 1 86 ? -6.221 -7.310 -0.169 1.00 91.88 86 VAL A O 1
ATOM 670 N N . LEU A 1 87 ? -7.723 -5.740 -0.744 1.00 92.31 87 LEU A N 1
ATOM 671 C CA . LEU A 1 87 ? -7.285 -5.640 -2.139 1.00 92.31 87 LEU A CA 1
ATOM 672 C C . LEU A 1 87 ? -5.837 -5.155 -2.252 1.00 92.31 87 LEU A C 1
ATOM 674 O O . LEU A 1 87 ? -5.086 -5.714 -3.039 1.00 92.31 87 LEU A O 1
ATOM 678 N N . ALA A 1 88 ? -5.426 -4.182 -1.435 1.00 96.69 88 ALA A N 1
ATOM 679 C CA . ALA A 1 88 ? -4.049 -3.701 -1.410 1.00 96.69 88 ALA A CA 1
ATOM 680 C C . ALA A 1 88 ? -3.061 -4.805 -1.007 1.00 96.69 88 ALA A C 1
ATOM 682 O O . ALA A 1 88 ? -2.003 -4.934 -1.616 1.00 96.69 88 ALA A O 1
ATOM 683 N N . LEU A 1 89 ? -3.415 -5.617 -0.003 1.00 94.94 89 LEU A N 1
ATOM 684 C CA . LEU A 1 89 ? -2.604 -6.760 0.415 1.00 94.94 89 LEU A CA 1
ATOM 685 C C . LEU A 1 89 ? -2.538 -7.834 -0.681 1.00 94.94 89 LEU A C 1
ATOM 687 O O . LEU A 1 89 ? -1.456 -8.337 -0.965 1.00 94.94 89 LEU A O 1
ATOM 691 N N . LEU A 1 90 ? -3.672 -8.180 -1.299 1.00 91.19 90 LEU A N 1
ATOM 692 C CA . LEU A 1 90 ? -3.722 -9.185 -2.366 1.00 91.19 90 LEU A CA 1
ATOM 693 C C . LEU A 1 90 ? -2.929 -8.749 -3.596 1.00 91.19 90 LEU A C 1
ATOM 695 O O . LEU A 1 90 ? -2.144 -9.539 -4.109 1.00 91.19 90 LEU A O 1
ATOM 699 N N . LEU A 1 91 ? -3.100 -7.496 -4.027 1.00 94.44 91 LEU A N 1
ATOM 700 C CA . LEU A 1 91 ? -2.342 -6.935 -5.139 1.00 94.44 91 LEU A CA 1
ATOM 701 C C . LEU A 1 91 ? -0.846 -6.935 -4.821 1.00 94.44 91 LEU A C 1
ATOM 703 O O . LEU A 1 91 ? -0.056 -7.394 -5.631 1.00 94.44 91 LEU A O 1
ATOM 707 N N . TYR A 1 92 ? -0.461 -6.513 -3.612 1.00 95.62 92 TYR A N 1
ATOM 708 C CA . TYR A 1 92 ? 0.935 -6.558 -3.185 1.00 95.62 92 TYR A CA 1
ATOM 709 C C . TYR A 1 92 ? 1.525 -7.970 -3.269 1.00 95.62 92 TYR A C 1
ATOM 711 O O . TYR A 1 92 ? 2.604 -8.148 -3.820 1.00 95.62 92 TYR A O 1
ATOM 719 N N . VAL A 1 93 ? 0.821 -8.986 -2.759 1.00 92.69 93 VAL A N 1
ATOM 720 C CA . VAL A 1 93 ? 1.290 -10.380 -2.820 1.00 92.69 93 VAL A CA 1
ATOM 721 C C . VAL A 1 93 ? 1.360 -10.885 -4.264 1.00 92.69 93 VAL A C 1
ATOM 723 O O . VAL A 1 93 ? 2.331 -11.552 -4.610 1.00 92.69 93 VAL A O 1
ATOM 726 N N . ALA A 1 94 ? 0.378 -10.551 -5.106 1.00 90.19 94 ALA A N 1
ATOM 727 C CA . ALA A 1 94 ? 0.376 -10.924 -6.520 1.00 90.19 94 ALA A CA 1
ATOM 728 C C . ALA A 1 94 ? 1.592 -10.344 -7.261 1.00 90.19 94 ALA A C 1
ATOM 730 O O . ALA A 1 94 ? 2.301 -11.096 -7.925 1.00 90.19 94 ALA A O 1
ATOM 731 N N . GLU A 1 95 ? 1.894 -9.058 -7.055 1.00 93.12 95 GLU A N 1
ATOM 732 C CA . GLU A 1 95 ? 3.081 -8.394 -7.609 1.00 93.12 95 GLU A CA 1
ATOM 733 C C . GLU A 1 95 ? 4.384 -9.079 -7.181 1.00 93.12 95 GLU A C 1
ATOM 735 O O . GLU A 1 95 ? 5.277 -9.298 -7.996 1.00 93.12 95 GLU A O 1
ATOM 740 N N . GLN A 1 96 ? 4.501 -9.489 -5.912 1.00 93.31 96 GLN A N 1
ATOM 741 C CA . GLN A 1 96 ? 5.698 -10.201 -5.448 1.00 93.31 96 GLN A CA 1
ATOM 742 C C . GLN A 1 96 ? 5.839 -11.594 -6.079 1.00 93.31 96 GLN A C 1
ATOM 744 O O . GLN A 1 96 ? 6.952 -12.008 -6.404 1.00 93.31 96 GLN A O 1
ATOM 749 N N . VAL A 1 97 ? 4.731 -12.319 -6.273 1.00 87.62 97 VAL A N 1
ATOM 750 C CA . VAL A 1 97 ? 4.741 -13.633 -6.938 1.00 87.62 97 VAL A CA 1
ATOM 751 C C . VAL A 1 97 ? 5.125 -13.493 -8.411 1.00 87.62 97 VAL A C 1
ATOM 753 O O . VAL A 1 97 ? 5.964 -14.258 -8.889 1.00 87.62 97 VAL A O 1
ATOM 756 N N . LEU A 1 98 ? 4.569 -12.498 -9.111 1.00 88.31 98 LEU A N 1
ATOM 757 C CA . LEU A 1 98 ? 4.916 -12.199 -10.500 1.00 88.31 98 LEU A CA 1
ATOM 758 C C . LEU A 1 98 ? 6.393 -11.811 -10.624 1.00 88.31 98 LEU A C 1
ATOM 760 O O . LEU A 1 98 ? 7.125 -12.460 -11.371 1.00 88.31 98 LEU A O 1
ATOM 764 N N . ALA A 1 99 ? 6.868 -10.867 -9.809 1.00 90.19 99 ALA A N 1
ATOM 765 C CA . ALA A 1 99 ? 8.269 -10.453 -9.803 1.00 90.19 99 ALA A CA 1
ATOM 766 C C . ALA A 1 99 ? 9.226 -11.629 -9.542 1.00 90.19 99 ALA A C 1
ATOM 768 O O . ALA A 1 99 ? 10.282 -11.725 -10.173 1.00 90.19 99 ALA A O 1
ATOM 769 N N . TYR A 1 100 ? 8.866 -12.547 -8.637 1.00 90.25 100 TYR A N 1
ATOM 770 C CA . TYR A 1 100 ? 9.654 -13.753 -8.376 1.00 90.25 100 TYR A CA 1
ATOM 771 C C . TYR A 1 100 ? 9.658 -14.715 -9.571 1.00 90.25 100 TYR A C 1
ATOM 773 O O . TYR A 1 100 ? 10.710 -15.246 -9.922 1.00 90.25 100 TYR A O 1
ATOM 781 N N . SER A 1 101 ? 8.511 -14.904 -10.233 1.00 90.81 101 SER A N 1
ATOM 782 C CA . SER A 1 101 ? 8.401 -15.776 -11.411 1.00 90.81 101 SER A CA 1
ATOM 783 C C . SER A 1 101 ? 9.224 -15.285 -12.607 1.00 90.81 101 SER A C 1
ATOM 785 O O . SER A 1 101 ? 9.768 -16.092 -13.355 1.00 90.81 101 SER A O 1
ATOM 787 N N . GLU A 1 102 ? 9.389 -13.969 -12.743 1.00 91.75 102 GLU A N 1
ATOM 788 C CA . GLU A 1 102 ? 10.212 -13.342 -13.782 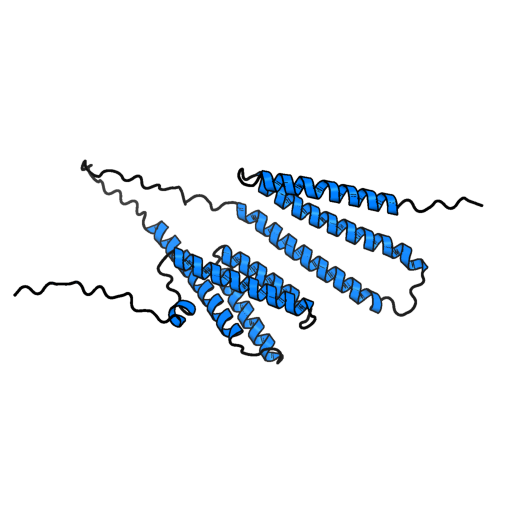1.00 91.75 102 GLU A CA 1
ATOM 789 C C . GLU A 1 102 ? 11.706 -13.275 -13.416 1.00 91.75 102 GLU A C 1
ATOM 791 O O . GLU A 1 102 ? 12.505 -12.722 -14.172 1.00 91.75 102 GLU A O 1
ATOM 796 N N . GLY A 1 103 ? 12.099 -13.777 -12.238 1.00 91.38 103 GLY A N 1
ATOM 797 C CA . GLY A 1 103 ? 13.476 -13.715 -11.739 1.00 91.38 103 GLY A CA 1
ATOM 798 C C . GLY A 1 103 ? 13.952 -12.311 -11.343 1.00 91.38 103 GLY A C 1
ATOM 799 O O . GLY A 1 103 ? 15.133 -12.127 -11.055 1.00 91.38 103 GLY A O 1
ATOM 800 N N . ARG A 1 104 ? 13.054 -11.315 -11.312 1.00 84.94 104 ARG A N 1
ATOM 801 C CA . ARG A 1 104 ? 13.353 -9.933 -10.887 1.00 84.94 104 ARG A CA 1
ATOM 802 C C . ARG A 1 104 ? 13.212 -9.751 -9.372 1.00 84.94 104 ARG A C 1
ATOM 804 O O . ARG A 1 104 ? 13.771 -8.817 -8.801 1.00 84.94 104 ARG A O 1
ATOM 811 N N . GLY A 1 105 ? 12.447 -10.625 -8.721 1.00 78.62 105 GLY A N 1
ATOM 812 C CA . GLY A 1 105 ? 12.135 -10.560 -7.299 1.00 78.62 105 GLY A CA 1
ATOM 813 C C . GLY A 1 105 ? 13.210 -11.198 -6.422 1.00 78.62 105 GLY A C 1
ATOM 814 O O . GLY A 1 105 ? 13.576 -12.356 -6.606 1.00 78.62 105 GLY A O 1
ATOM 815 N N . SER A 1 106 ? 13.654 -10.466 -5.401 1.00 84.06 106 SER A N 1
ATOM 816 C CA . SER A 1 106 ? 14.384 -11.028 -4.261 1.00 84.06 106 SER A CA 1
ATOM 817 C C . SER A 1 106 ? 13.484 -10.997 -3.029 1.00 84.06 106 SER A C 1
ATOM 819 O O . SER A 1 106 ? 12.839 -9.980 -2.762 1.00 84.06 106 SER A O 1
ATOM 821 N N . TRP A 1 107 ? 13.459 -12.088 -2.255 1.00 82.81 107 TRP A N 1
ATOM 822 C CA . TRP A 1 107 ? 12.786 -12.159 -0.952 1.00 82.81 107 TRP A CA 1
ATOM 823 C C . TRP A 1 107 ? 13.570 -11.356 0.091 1.00 82.81 107 TRP A C 1
ATOM 825 O O . TRP A 1 107 ? 14.168 -11.888 1.025 1.00 82.81 107 TRP A O 1
ATOM 835 N N . GLY A 1 108 ? 13.605 -10.042 -0.105 1.00 90.94 108 GLY A N 1
ATOM 836 C CA . GLY A 1 108 ? 14.243 -9.113 0.804 1.00 90.94 108 GLY A CA 1
ATOM 837 C C . GLY A 1 108 ? 13.439 -8.956 2.090 1.00 90.94 108 GLY A C 1
ATOM 838 O O . GLY A 1 108 ? 12.208 -9.016 2.101 1.00 90.94 108 GLY A O 1
ATOM 839 N N . ILE A 1 109 ? 14.141 -8.653 3.179 1.00 91.12 109 ILE A N 1
ATOM 840 C CA . ILE A 1 109 ? 13.543 -8.353 4.489 1.00 91.12 109 ILE A CA 1
ATOM 841 C C . ILE A 1 109 ? 12.478 -7.245 4.377 1.00 91.12 109 ILE A C 1
ATOM 843 O O . ILE A 1 109 ? 11.445 -7.312 5.039 1.00 91.12 109 ILE A O 1
ATOM 847 N N . LEU A 1 110 ? 12.682 -6.261 3.492 1.00 92.31 110 LEU A N 1
ATOM 848 C CA . LEU A 1 110 ? 11.723 -5.179 3.242 1.00 92.31 110 LEU A CA 1
ATOM 849 C C . LEU A 1 110 ? 10.377 -5.678 2.704 1.00 92.31 110 LEU A C 1
ATOM 851 O O . LEU A 1 110 ? 9.344 -5.155 3.116 1.00 92.31 110 LEU A O 1
ATOM 855 N N . VAL A 1 111 ? 10.379 -6.694 1.835 1.00 93.62 111 VAL A N 1
ATOM 856 C CA . VAL A 1 111 ? 9.154 -7.270 1.258 1.00 93.62 111 VAL A CA 1
ATOM 857 C C . VAL A 1 111 ? 8.319 -7.930 2.351 1.00 93.62 111 VAL A C 1
ATOM 859 O O . VAL A 1 111 ? 7.115 -7.701 2.469 1.00 93.62 111 VAL A O 1
ATOM 862 N N . ILE A 1 112 ? 8.988 -8.693 3.215 1.00 93.25 112 ILE A N 1
ATOM 863 C CA . ILE A 1 112 ? 8.359 -9.372 4.348 1.00 93.25 112 ILE A CA 1
ATOM 864 C C . ILE A 1 112 ? 7.792 -8.340 5.330 1.00 93.25 112 ILE A C 1
ATOM 866 O O . ILE A 1 112 ? 6.627 -8.427 5.714 1.00 93.25 112 ILE A O 1
ATOM 870 N N . ILE A 1 113 ? 8.583 -7.326 5.702 1.00 94.88 113 ILE A N 1
ATOM 871 C CA . ILE A 1 113 ? 8.143 -6.246 6.595 1.00 94.88 113 ILE A CA 1
ATOM 872 C C . ILE A 1 113 ? 6.918 -5.534 6.010 1.00 94.88 113 ILE 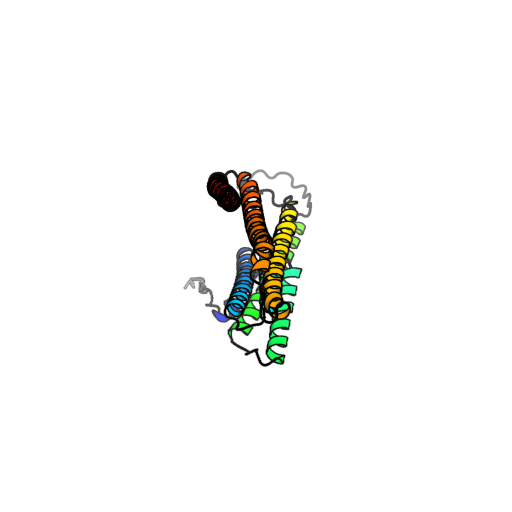A C 1
ATOM 874 O O . ILE A 1 113 ? 5.906 -5.409 6.698 1.00 94.88 113 ILE A O 1
ATOM 878 N N . ALA A 1 114 ? 6.961 -5.123 4.742 1.00 95.69 114 ALA A N 1
ATOM 879 C CA . ALA A 1 114 ? 5.841 -4.461 4.082 1.00 95.69 114 ALA A CA 1
ATOM 880 C C . ALA A 1 114 ? 4.571 -5.329 4.083 1.00 95.69 114 ALA A C 1
ATOM 882 O O . ALA A 1 114 ? 3.503 -4.835 4.450 1.00 95.69 114 ALA A O 1
ATOM 883 N N . ALA A 1 115 ? 4.687 -6.627 3.778 1.00 96.06 115 ALA A N 1
ATOM 884 C CA . ALA A 1 115 ? 3.567 -7.564 3.847 1.00 96.06 115 ALA A CA 1
ATOM 885 C C . ALA A 1 115 ? 2.947 -7.625 5.255 1.00 96.06 115 ALA A C 1
ATOM 887 O O . ALA A 1 115 ? 1.724 -7.557 5.396 1.00 96.06 115 ALA A O 1
ATOM 888 N N . PHE A 1 116 ? 3.769 -7.684 6.308 1.00 96.12 116 PHE A N 1
ATOM 889 C CA . PHE A 1 116 ? 3.283 -7.667 7.692 1.00 96.12 116 PHE A CA 1
ATOM 890 C C . PHE A 1 116 ? 2.614 -6.340 8.073 1.00 96.12 116 PHE A C 1
ATOM 892 O O . PHE A 1 116 ? 1.577 -6.352 8.740 1.00 96.12 116 PHE A O 1
ATOM 899 N N . LEU A 1 117 ? 3.153 -5.196 7.638 1.00 96.12 117 LEU A N 1
ATOM 900 C CA . LEU A 1 117 ? 2.538 -3.886 7.887 1.00 96.12 117 LEU A CA 1
ATOM 901 C C . LEU A 1 117 ? 1.163 -3.781 7.206 1.00 96.12 117 LEU A C 1
ATOM 903 O O . LEU A 1 117 ? 0.205 -3.312 7.826 1.00 96.12 117 LEU A O 1
ATOM 907 N N . LEU A 1 118 ? 1.032 -4.281 5.973 1.00 96.62 118 LEU A N 1
ATOM 908 C CA . LEU A 1 118 ? -0.247 -4.341 5.257 1.00 96.62 118 LEU A CA 1
ATOM 909 C C . LEU A 1 118 ? -1.237 -5.304 5.924 1.00 96.62 118 LEU A C 1
ATOM 911 O O . LEU A 1 118 ? -2.410 -4.966 6.093 1.00 96.62 118 LEU A O 1
ATOM 915 N N . LEU A 1 119 ? -0.774 -6.471 6.378 1.00 96.88 119 LEU A N 1
ATOM 916 C CA . LEU A 1 119 ? -1.598 -7.426 7.122 1.00 96.88 119 LEU A CA 1
ATOM 917 C C . LEU A 1 119 ? -2.129 -6.811 8.427 1.00 96.88 119 LEU A C 1
ATOM 919 O O . LEU A 1 119 ? -3.306 -6.965 8.771 1.00 96.88 119 LEU A O 1
ATOM 923 N N . ASN A 1 120 ? -1.287 -6.057 9.133 1.00 96.62 120 ASN A N 1
ATOM 924 C CA . ASN A 1 120 ? -1.691 -5.326 10.329 1.00 96.62 120 ASN A CA 1
ATOM 925 C C . ASN A 1 120 ? -2.707 -4.226 10.011 1.00 96.62 120 ASN A C 1
ATOM 927 O O . ASN A 1 120 ? -3.679 -4.075 10.752 1.00 96.62 120 ASN A O 1
ATOM 931 N N . ALA A 1 121 ? -2.572 -3.530 8.881 1.00 96.88 121 ALA A N 1
ATOM 932 C CA . ALA A 1 121 ? -3.568 -2.567 8.418 1.00 96.88 121 ALA A CA 1
ATOM 933 C C . ALA A 1 121 ? -4.936 -3.226 8.167 1.00 96.88 121 ALA A C 1
ATOM 935 O O . ALA A 1 121 ? -5.965 -2.714 8.615 1.00 96.88 121 ALA A O 1
ATOM 936 N N . VAL A 1 122 ? -4.965 -4.403 7.528 1.00 97.44 122 VAL A N 1
ATOM 937 C CA . VAL A 1 122 ? -6.195 -5.189 7.315 1.00 97.44 122 VAL A CA 1
ATOM 938 C C . VAL A 1 122 ? -6.846 -5.530 8.656 1.00 97.44 122 VAL A C 1
ATOM 940 O O . VAL A 1 122 ? -8.028 -5.244 8.863 1.00 97.44 122 VAL A O 1
ATOM 943 N N . ARG A 1 123 ? -6.072 -6.053 9.613 1.00 96.88 123 ARG A N 1
ATOM 944 C CA . ARG A 1 123 ? -6.564 -6.357 10.967 1.00 96.88 123 ARG A CA 1
ATOM 945 C C . ARG A 1 123 ? -7.085 -5.110 11.684 1.00 96.88 123 ARG A C 1
ATOM 947 O O . ARG A 1 123 ? -8.167 -5.161 12.269 1.00 96.88 123 ARG A O 1
ATOM 954 N N . GLY A 1 124 ? -6.365 -3.994 11.585 1.00 96.69 124 GLY A N 1
ATOM 955 C CA . GLY A 1 124 ? -6.758 -2.703 12.146 1.00 96.69 124 GLY A CA 1
ATOM 956 C C . GLY A 1 124 ? -8.096 -2.218 11.589 1.00 96.69 124 GLY A C 1
ATOM 957 O O . GLY A 1 124 ? -8.988 -1.857 12.355 1.00 96.69 124 GLY A O 1
ATOM 958 N N . THR A 1 125 ? -8.301 -2.290 10.269 1.00 96.94 125 THR A N 1
ATOM 959 C CA . THR A 1 125 ? -9.589 -1.900 9.668 1.00 96.94 125 THR A CA 1
ATOM 960 C C . THR A 1 125 ? -10.737 -2.802 10.127 1.00 96.94 125 THR A C 1
ATOM 962 O O . THR A 1 125 ? -11.813 -2.299 10.445 1.00 96.94 125 THR A O 1
ATOM 965 N N . ILE A 1 126 ? -10.538 -4.118 10.246 1.00 96.69 126 ILE A N 1
ATOM 966 C CA . ILE A 1 126 ? -11.575 -5.028 10.762 1.00 96.69 126 ILE A CA 1
ATOM 967 C C . ILE A 1 126 ? -11.906 -4.706 12.226 1.00 96.69 126 ILE A C 1
ATOM 969 O O . ILE A 1 126 ? -13.086 -4.632 12.580 1.00 96.69 126 ILE A O 1
ATOM 973 N N . ALA A 1 127 ? -10.889 -4.481 13.064 1.00 96.69 127 ALA A N 1
ATOM 974 C CA . ALA A 1 127 ? -11.062 -4.114 14.469 1.00 96.69 127 ALA A CA 1
ATOM 975 C C . ALA A 1 127 ? -11.829 -2.790 14.623 1.00 96.69 127 ALA A C 1
ATOM 977 O O . ALA A 1 127 ? -12.763 -2.713 15.423 1.00 96.69 127 ALA A O 1
ATOM 978 N N . TRP A 1 128 ? -11.523 -1.792 13.787 1.00 96.81 128 TRP A N 1
ATOM 979 C CA . TRP A 1 128 ? -12.246 -0.520 13.754 1.00 96.81 128 TRP A CA 1
ATOM 980 C C . TRP A 1 128 ? -13.753 -0.714 13.539 1.00 96.81 128 TRP A C 1
ATOM 982 O O . TRP A 1 128 ? -14.569 -0.198 14.302 1.00 96.81 128 TRP A O 1
ATOM 992 N N . HIS A 1 129 ? -14.141 -1.503 12.531 1.00 95.31 129 HIS A N 1
ATOM 993 C CA . HIS A 1 129 ? -15.558 -1.755 12.232 1.00 95.31 129 HIS A CA 1
ATOM 994 C C . HIS A 1 129 ? -16.264 -2.547 13.340 1.00 95.31 129 HIS A C 1
ATOM 996 O O . HIS A 1 129 ? -17.447 -2.314 13.594 1.00 95.31 129 HIS A O 1
ATOM 1002 N N . ARG A 1 130 ? -15.554 -3.444 14.041 1.00 94.75 130 ARG A N 1
ATOM 1003 C CA . ARG A 1 130 ? -16.101 -4.150 15.214 1.00 94.75 130 ARG A CA 1
ATOM 1004 C C . ARG A 1 130 ? -16.427 -3.179 16.351 1.00 94.75 130 ARG A C 1
ATOM 1006 O O . ARG A 1 130 ? -17.523 -3.256 16.896 1.00 94.75 130 ARG A O 1
ATOM 1013 N N . MET A 1 131 ? -15.529 -2.241 16.663 1.00 94.00 131 MET A N 1
ATOM 1014 C CA . MET A 1 131 ? -15.763 -1.235 17.711 1.00 94.00 131 MET A CA 1
ATOM 1015 C C . MET A 1 131 ? -16.948 -0.324 17.392 1.00 94.00 131 MET A C 1
ATOM 1017 O O . MET A 1 131 ? -17.782 -0.073 18.260 1.00 94.00 131 MET A O 1
ATOM 1021 N N . VAL A 1 132 ? -17.059 0.125 16.138 1.00 93.19 132 VAL A N 1
ATOM 1022 C CA . VAL A 1 132 ? -18.193 0.951 15.700 1.00 93.19 132 VAL A CA 1
ATOM 1023 C C . VAL A 1 132 ? -19.514 0.198 15.896 1.00 93.19 132 VAL A C 1
ATOM 1025 O O . VAL A 1 132 ? -20.442 0.752 16.479 1.00 93.19 132 VAL A O 1
ATOM 1028 N N . LYS A 1 133 ? -19.584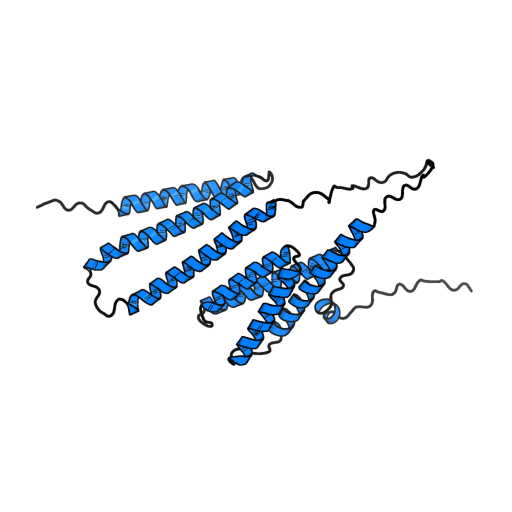 -1.088 15.520 1.00 92.44 133 LYS A N 1
ATOM 1029 C CA . LYS A 1 133 ? -20.795 -1.909 15.702 1.00 92.44 133 LYS A CA 1
ATOM 1030 C C . LYS A 1 133 ? -21.194 -2.068 17.178 1.00 92.44 133 LYS A C 1
ATOM 1032 O O . LYS A 1 133 ? -22.380 -1.994 17.501 1.00 92.44 133 LYS A O 1
ATOM 1037 N N . LEU A 1 134 ? -20.221 -2.266 18.070 1.00 89.38 134 LEU A N 1
ATOM 1038 C CA . LEU A 1 134 ? -20.476 -2.399 19.509 1.00 89.38 134 LEU A CA 1
ATOM 1039 C C . LEU A 1 134 ? -21.017 -1.097 20.115 1.00 89.38 134 LEU A C 1
ATOM 1041 O O . LEU A 1 134 ? -21.979 -1.145 20.875 1.00 89.38 134 LEU A O 1
ATOM 1045 N N . SER A 1 135 ? -20.476 0.058 19.709 1.00 88.25 135 SER A N 1
ATOM 1046 C CA . SER A 1 135 ? -20.931 1.369 20.203 1.00 88.25 135 SER A CA 1
ATOM 1047 C C . SER A 1 135 ? -22.375 1.716 19.824 1.00 88.25 135 SER A C 1
ATOM 1049 O O . SER A 1 135 ? -23.033 2.467 20.535 1.00 88.25 135 SER A O 1
ATOM 1051 N N . THR A 1 136 ? -22.893 1.155 18.727 1.00 86.69 136 THR A N 1
ATOM 1052 C CA . THR A 1 136 ? -24.296 1.337 18.324 1.00 86.69 136 THR A CA 1
ATOM 1053 C C . THR A 1 136 ? -25.248 0.442 19.119 1.00 86.69 136 THR A C 1
ATOM 1055 O O . THR A 1 136 ? -26.405 0.794 19.303 1.00 86.69 136 THR A O 1
ATOM 1058 N N . THR A 1 137 ? -24.773 -0.709 19.607 1.00 83.94 137 THR A N 1
ATOM 1059 C CA . THR A 1 137 ? -25.621 -1.698 20.298 1.00 83.94 137 THR A CA 1
ATOM 1060 C C . THR A 1 137 ? -25.782 -1.379 21.787 1.00 83.94 137 THR A C 1
ATOM 1062 O O . THR A 1 137 ? -26.800 -1.716 22.378 1.00 83.94 137 THR A O 1
ATOM 1065 N N . SER A 1 138 ? -24.816 -0.685 22.398 1.00 72.81 138 SER A N 1
ATOM 1066 C CA . SER A 1 138 ? -24.847 -0.293 23.815 1.00 72.81 138 SER A CA 1
ATOM 1067 C C . SER A 1 138 ? -25.791 0.873 24.136 1.00 72.81 138 SER A C 1
ATOM 1069 O O . SER A 1 138 ? -25.741 1.394 25.245 1.00 72.81 138 SER A O 1
ATOM 1071 N N . SER A 1 139 ? -26.657 1.268 23.201 1.00 67.88 139 SER A N 1
ATOM 1072 C CA . SER A 1 139 ? -27.842 2.077 23.488 1.00 67.88 139 SER A CA 1
ATOM 1073 C C . SER A 1 139 ? -29.100 1.203 23.411 1.00 67.88 139 SER A C 1
ATOM 1075 O O . SER A 1 139 ? -29.957 1.468 22.565 1.00 67.88 139 SER A O 1
ATOM 1077 N N . PRO A 1 140 ? -29.239 0.134 24.224 1.00 64.06 140 PRO A N 1
ATOM 1078 C CA . PRO A 1 140 ? -30.564 -0.382 24.464 1.00 64.06 140 PRO A CA 1
ATOM 1079 C C . PRO A 1 140 ? -31.314 0.738 25.173 1.00 64.06 140 PRO A C 1
ATOM 1081 O O . PRO A 1 140 ? -30.856 1.278 26.181 1.00 64.06 140 PRO A O 1
ATOM 1084 N N . ASP A 1 141 ? -32.440 1.092 24.581 1.00 59.09 141 ASP A N 1
ATOM 1085 C CA . ASP A 1 141 ? -33.550 1.818 25.169 1.00 59.09 141 ASP A CA 1
ATOM 1086 C C . ASP A 1 141 ? -34.054 1.028 26.390 1.00 59.09 141 ASP A C 1
ATOM 1088 O O . ASP A 1 141 ? -35.142 0.463 26.412 1.00 59.09 141 ASP A O 1
ATOM 1092 N N . ILE A 1 142 ? -33.192 0.871 27.397 1.00 60.66 142 ILE A N 1
ATOM 1093 C CA . ILE A 1 142 ? -33.618 0.486 28.719 1.00 60.66 142 ILE A CA 1
ATOM 1094 C C . ILE A 1 142 ? -34.192 1.777 29.267 1.00 60.66 142 ILE A C 1
ATOM 1096 O O . ILE A 1 142 ? -33.512 2.578 29.909 1.00 60.66 142 ILE A O 1
ATOM 1100 N N . THR A 1 143 ? -35.473 1.965 28.980 1.00 61.16 143 THR A N 1
ATOM 1101 C CA . THR A 1 143 ? -36.393 2.682 29.844 1.00 61.16 143 THR A CA 1
ATOM 1102 C C . THR A 1 143 ? -36.363 1.962 31.203 1.00 61.16 143 THR A C 1
ATOM 1104 O O . THR A 1 143 ? -37.294 1.253 31.571 1.00 61.16 143 THR A O 1
ATOM 1107 N N . ILE A 1 144 ? -35.247 2.043 31.949 1.00 60.94 144 ILE A N 1
ATOM 1108 C CA . ILE A 1 144 ? -35.334 1.849 33.388 1.00 60.94 144 ILE A CA 1
ATOM 1109 C C . ILE A 1 144 ? -36.119 3.077 33.822 1.00 60.94 144 ILE A C 1
ATOM 1111 O O . ILE A 1 144 ? -35.639 4.207 33.724 1.00 60.94 144 ILE A O 1
ATOM 1115 N N . ASP A 1 145 ? -37.347 2.825 34.248 1.00 57.22 145 ASP A N 1
ATOM 1116 C CA . ASP A 1 145 ? -38.178 3.723 35.028 1.00 57.22 145 ASP A CA 1
ATOM 1117 C C . ASP A 1 145 ? -37.445 4.000 36.357 1.00 57.22 145 ASP A C 1
ATOM 1119 O O . ASP A 1 145 ? -37.709 3.401 37.399 1.00 57.22 145 ASP A O 1
ATOM 1123 N N . ILE A 1 146 ? -36.377 4.807 36.298 1.00 64.25 146 ILE A N 1
ATOM 1124 C CA . ILE A 1 146 ? -35.633 5.242 37.477 1.00 64.25 146 ILE A CA 1
ATOM 1125 C C . ILE A 1 146 ? -36.417 6.413 38.042 1.00 64.25 146 ILE A C 1
ATOM 1127 O O . ILE A 1 146 ? -36.234 7.564 37.642 1.00 64.25 146 ILE A O 1
ATOM 1131 N N . SER A 1 147 ? -37.273 6.096 39.010 1.00 65.06 147 SER A N 1
ATOM 1132 C CA . SER A 1 147 ? -37.741 7.059 40.001 1.00 65.06 147 SER A CA 1
ATOM 1133 C C . SER A 1 147 ? -36.545 7.905 40.478 1.00 65.06 147 SER A C 1
ATOM 1135 O O . SER A 1 147 ? -35.543 7.340 40.930 1.00 65.06 147 SER A O 1
ATOM 1137 N N . PRO A 1 148 ? -36.604 9.243 40.361 1.00 57.44 148 PRO A N 1
ATOM 1138 C CA . PRO A 1 148 ? -35.440 10.106 40.509 1.00 57.44 148 PRO A CA 1
ATOM 1139 C C . PRO A 1 148 ? -34.906 10.070 41.942 1.00 57.44 148 PRO A C 1
ATOM 1141 O O . PRO A 1 148 ? -35.553 10.547 42.871 1.00 57.44 148 PRO A O 1
ATOM 1144 N N . SER A 1 149 ? -33.693 9.540 42.115 1.00 58.50 149 SER A N 1
ATOM 1145 C CA . SER A 1 149 ? -32.904 9.741 43.331 1.00 58.50 149 SER A CA 1
ATOM 1146 C C . SER A 1 149 ? -32.055 11.012 43.172 1.00 58.50 149 SER A C 1
ATOM 1148 O O . SER A 1 149 ? -31.178 11.056 42.302 1.00 58.50 149 SER A O 1
ATOM 1150 N N . PRO A 1 150 ? -32.291 12.062 43.978 1.00 62.16 150 PRO A N 1
ATOM 1151 C CA . PRO A 1 150 ? -31.603 13.340 43.856 1.00 62.16 150 PRO A CA 1
ATOM 1152 C C . PRO A 1 150 ? -30.236 13.273 44.546 1.00 62.16 150 PRO A C 1
ATOM 1154 O O . PRO A 1 150 ? -30.170 13.416 45.761 1.00 62.16 150 PRO A O 1
ATOM 1157 N N . SER A 1 151 ? -29.150 13.021 43.802 1.00 58.75 151 SER A N 1
ATOM 1158 C CA . SER A 1 151 ? -27.763 13.400 44.184 1.00 58.75 151 SER A CA 1
ATOM 1159 C C . SER A 1 151 ? -26.675 12.770 43.299 1.00 58.75 151 SER A C 1
ATOM 1161 O O . SER A 1 151 ? -25.742 12.142 43.793 1.00 58.75 151 SER A O 1
ATOM 1163 N N . GLN A 1 152 ? -26.720 12.963 41.979 1.00 49.06 152 GLN A N 1
ATOM 1164 C CA . GLN A 1 152 ? -25.511 12.770 41.168 1.00 49.06 152 GLN A CA 1
ATOM 1165 C C . GLN A 1 152 ? -25.229 14.007 40.330 1.00 49.06 152 GLN A C 1
ATOM 1167 O O . GLN A 1 152 ? -25.877 14.291 39.327 1.00 49.06 152 GLN A O 1
ATOM 1172 N N . THR A 1 153 ? -24.247 14.760 40.822 1.00 50.91 153 THR A N 1
ATOM 1173 C CA . THR A 1 153 ? -23.631 15.924 40.202 1.00 50.91 153 THR A CA 1
ATOM 1174 C C . THR A 1 153 ? -23.102 15.541 38.827 1.00 50.91 153 THR A C 1
ATOM 1176 O O . THR A 1 153 ? -22.061 14.903 38.676 1.00 50.91 153 THR A O 1
ATOM 1179 N N . THR A 1 154 ? -23.867 15.948 37.825 1.00 46.78 154 THR A N 1
ATOM 1180 C CA . THR A 1 154 ? -23.551 15.968 36.403 1.00 46.78 154 THR A CA 1
ATOM 1181 C C . THR A 1 154 ? -22.171 16.571 36.153 1.00 46.78 154 THR A C 1
ATOM 1183 O O . THR A 1 154 ? -21.993 17.787 36.191 1.00 46.78 154 THR A O 1
ATOM 1186 N N . GLN A 1 155 ? -21.195 15.721 35.839 1.00 50.41 155 GLN A N 1
ATOM 1187 C CA . GLN A 1 155 ? -20.078 16.123 34.990 1.00 50.41 155 GLN A CA 1
ATOM 1188 C C . GLN A 1 155 ? -20.638 16.278 33.566 1.00 50.41 155 GLN A C 1
ATOM 1190 O O . GLN A 1 155 ? -21.323 15.363 33.096 1.00 50.41 155 GLN A O 1
ATOM 1195 N N . PRO A 1 156 ? -20.414 17.412 32.880 1.00 52.53 156 PRO A N 1
ATOM 1196 C CA . PRO A 1 156 ? -20.920 17.637 31.534 1.00 52.53 156 PRO A CA 1
ATOM 1197 C C . PRO A 1 156 ? -20.200 16.695 30.569 1.00 52.53 156 PRO A C 1
ATOM 1199 O O . PRO A 1 156 ? -19.136 17.003 30.033 1.00 52.53 156 PRO A O 1
ATOM 1202 N N . VAL A 1 157 ? -20.783 15.517 30.354 1.00 57.09 157 VAL A N 1
ATOM 1203 C CA . VAL A 1 157 ? -20.401 14.635 29.259 1.00 57.09 157 VAL A CA 1
ATOM 1204 C C . VAL A 1 157 ? -20.772 15.383 27.989 1.00 57.09 157 VAL A C 1
ATOM 1206 O O . VAL A 1 157 ? -21.938 15.460 27.607 1.00 57.09 157 VAL A O 1
ATOM 1209 N N . SER A 1 158 ? -19.766 15.977 27.357 1.00 54.22 158 SER A N 1
ATOM 1210 C CA . SER A 1 158 ? -19.828 16.535 26.016 1.00 54.22 158 SER A CA 1
ATOM 1211 C C . SER A 1 158 ? -20.098 15.403 25.021 1.00 54.22 158 SER A C 1
ATOM 1213 O O . SER A 1 158 ? -19.227 14.939 24.289 1.00 54.22 158 SER A O 1
ATOM 1215 N N . GLN A 1 159 ? -21.348 14.936 25.003 1.00 48.69 159 GLN A N 1
ATOM 1216 C CA . GLN A 1 159 ? -21.912 14.087 23.965 1.00 48.69 159 GLN A CA 1
ATOM 1217 C C . GLN A 1 159 ? -22.024 14.902 22.676 1.00 48.69 159 GLN A C 1
ATOM 1219 O O . GLN A 1 159 ? -23.085 15.362 22.261 1.00 48.69 159 GLN A O 1
ATOM 1224 N N . MET A 1 160 ? -20.881 15.122 22.038 1.00 41.47 160 MET A N 1
ATOM 1225 C CA . MET A 1 160 ? -20.796 15.815 20.767 1.00 41.47 160 MET A CA 1
ATOM 1226 C C . MET A 1 160 ? -21.109 14.827 19.637 1.00 41.47 160 MET A C 1
ATOM 1228 O O . MET A 1 160 ? -20.215 14.213 19.071 1.00 41.47 160 MET A O 1
ATOM 1232 N N . SER A 1 161 ? -22.405 14.639 19.371 1.00 51.81 161 SER A N 1
ATOM 1233 C CA . SER A 1 161 ? -23.000 14.429 18.037 1.00 51.81 161 SER A CA 1
ATOM 1234 C C . SER A 1 161 ? -22.139 13.698 16.982 1.00 51.81 161 SER A C 1
ATOM 1236 O O . SER A 1 161 ? -21.747 14.258 15.958 1.00 51.81 161 SER A O 1
ATOM 1238 N N . ILE A 1 162 ? -21.892 12.399 17.180 1.00 56.41 162 ILE A N 1
ATOM 1239 C CA . ILE A 1 162 ? -21.135 11.563 16.222 1.00 56.41 162 ILE A CA 1
ATOM 1240 C C . ILE A 1 162 ? -22.016 10.985 15.090 1.00 56.41 162 ILE A C 1
ATOM 1242 O O . ILE A 1 162 ? -21.491 10.528 14.076 1.00 56.41 162 ILE A O 1
ATOM 1246 N N . LEU A 1 163 ? -23.350 11.049 15.173 1.00 49.16 163 LEU A N 1
ATOM 1247 C CA . LEU A 1 163 ? -24.209 10.165 14.367 1.00 49.16 163 LEU A CA 1
ATOM 1248 C C . LEU A 1 163 ? -24.811 10.698 13.050 1.00 49.16 163 LEU A C 1
ATOM 1250 O O . LEU A 1 163 ? -25.637 10.008 12.468 1.00 49.16 163 LEU A O 1
ATOM 1254 N N . HIS A 1 164 ? -24.375 11.830 12.481 1.00 45.00 164 HIS A N 1
ATOM 1255 C CA . HIS A 1 164 ? -24.923 12.265 11.172 1.00 45.00 164 HIS A CA 1
ATOM 1256 C C . HIS A 1 164 ? -23.909 12.802 10.146 1.00 45.00 164 HIS A C 1
ATOM 1258 O O . HIS A 1 164 ? -24.216 13.673 9.331 1.00 45.00 164 HIS A O 1
ATOM 1264 N N . ARG A 1 165 ? -22.677 12.269 10.136 1.00 49.75 165 ARG A N 1
ATOM 1265 C CA . ARG A 1 165 ? -21.685 12.560 9.077 1.00 49.75 165 ARG A CA 1
ATOM 1266 C C . ARG A 1 165 ? -21.373 11.364 8.180 1.00 49.75 165 ARG A C 1
ATOM 1268 O O . ARG A 1 165 ? -20.227 11.196 7.767 1.00 49.75 165 ARG A O 1
ATOM 1275 N N . PHE A 1 166 ? -22.393 10.627 7.736 1.00 48.84 166 PHE A N 1
ATOM 1276 C CA . PHE A 1 166 ? -22.307 9.982 6.418 1.00 48.84 166 PHE A CA 1
ATOM 1277 C C . PHE A 1 166 ? -22.479 11.074 5.346 1.00 48.84 166 PHE A C 1
ATOM 1279 O O . PHE A 1 166 ? -23.497 11.224 4.681 1.00 48.84 166 PHE A O 1
ATOM 1286 N N . SER A 1 167 ? -21.500 11.979 5.322 1.00 47.78 167 SER A N 1
ATOM 1287 C CA . SER A 1 167 ? -21.513 13.189 4.521 1.00 47.78 167 SER A CA 1
ATOM 1288 C C . SER A 1 167 ? -21.268 12.805 3.070 1.00 47.78 167 SER A C 1
ATOM 1290 O O . SER A 1 167 ? -20.250 12.191 2.760 1.00 47.78 167 SER A O 1
ATOM 1292 N N . TRP A 1 168 ? -22.133 13.291 2.181 1.00 43.19 168 TRP A N 1
ATOM 1293 C CA . TRP A 1 168 ? -21.982 13.361 0.720 1.00 43.19 168 TRP A CA 1
ATOM 1294 C C . TRP A 1 168 ? -20.633 13.958 0.220 1.00 43.19 168 TRP A C 1
ATOM 1296 O O . TRP A 1 168 ? -20.389 14.063 -0.979 1.00 43.19 168 TRP A O 1
ATOM 1306 N N . ARG A 1 169 ? -19.699 14.287 1.125 1.00 50.31 169 ARG A N 1
ATOM 1307 C CA . ARG A 1 169 ? -18.273 14.588 0.898 1.00 50.31 169 ARG A CA 1
ATOM 1308 C C . ARG A 1 169 ? -17.452 13.458 0.259 1.00 50.31 169 ARG A C 1
ATOM 1310 O O . ARG A 1 169 ? -16.266 13.671 0.018 1.00 50.31 169 ARG A O 1
ATOM 1317 N N . SER A 1 170 ? -18.032 12.293 -0.012 1.00 50.94 170 SER A N 1
ATOM 1318 C CA . SER A 1 170 ? -17.365 11.203 -0.741 1.00 50.94 170 SER A CA 1
ATOM 1319 C C . SER A 1 170 ? -17.391 11.388 -2.267 1.00 50.94 170 SER A C 1
ATOM 1321 O O . SER A 1 170 ? -16.591 10.774 -2.958 1.00 50.94 170 SER A O 1
ATOM 1323 N N . ILE A 1 171 ? -18.257 12.252 -2.810 1.00 56.12 171 ILE A N 1
ATOM 1324 C CA . ILE A 1 171 ? -18.377 12.480 -4.265 1.00 56.12 171 ILE A CA 1
ATOM 1325 C C . ILE A 1 171 ? -17.160 13.211 -4.878 1.00 56.12 171 ILE A C 1
ATOM 1327 O O . ILE A 1 171 ? -16.710 12.799 -5.944 1.00 56.12 171 ILE A O 1
ATOM 1331 N N . PRO A 1 172 ? -16.531 14.210 -4.224 1.00 56.94 172 PRO A N 1
ATOM 1332 C CA . PRO A 1 172 ? -15.296 14.829 -4.723 1.00 56.94 172 PRO A CA 1
ATOM 1333 C C . PRO A 1 172 ? -14.127 13.848 -4.906 1.00 56.94 172 PRO A C 1
ATOM 1335 O O . PRO A 1 172 ? -13.217 14.119 -5.681 1.00 56.94 172 PRO A O 1
ATOM 1338 N N . TRP A 1 173 ? -14.140 12.703 -4.212 1.00 52.69 173 TRP A N 1
ATOM 1339 C CA . TRP A 1 173 ? -13.095 11.683 -4.334 1.00 52.69 173 TRP A CA 1
ATOM 1340 C C . TRP A 1 173 ? -13.140 10.955 -5.678 1.00 52.69 173 TRP A C 1
ATOM 1342 O O . TRP A 1 173 ? -12.084 10.685 -6.241 1.00 52.69 173 TRP A O 1
ATOM 1352 N N . LEU A 1 174 ? -14.336 10.719 -6.227 1.00 53.91 174 LEU A N 1
ATOM 1353 C CA . LEU A 1 174 ? -14.489 10.172 -7.577 1.00 53.91 174 LEU A CA 1
ATOM 1354 C C . LEU A 1 174 ? -13.834 11.096 -8.604 1.00 53.91 174 LEU A C 1
ATOM 1356 O O . LEU A 1 174 ? -13.084 10.619 -9.441 1.00 53.91 174 LEU A O 1
ATOM 1360 N N . TYR A 1 175 ? -14.018 12.413 -8.474 1.00 63.19 175 TYR A N 1
ATOM 1361 C CA . TYR A 1 175 ? -13.375 13.398 -9.349 1.00 63.19 175 TYR A CA 1
ATOM 1362 C C . TYR A 1 175 ? -11.862 13.495 -9.142 1.00 63.19 175 TYR A C 1
ATOM 1364 O O . TYR A 1 175 ? -11.134 13.677 -10.108 1.00 63.19 175 TYR A O 1
ATOM 1372 N N . GLY A 1 176 ? -11.370 13.339 -7.910 1.00 64.50 176 GLY A N 1
ATOM 1373 C CA . GLY A 1 176 ? -9.932 13.301 -7.636 1.00 64.50 176 GLY A CA 1
ATOM 1374 C C . GLY A 1 176 ? -9.254 12.060 -8.221 1.00 64.50 176 GLY A C 1
ATOM 1375 O O . GLY A 1 176 ? -8.198 12.176 -8.833 1.00 64.50 176 GLY A O 1
ATOM 1376 N N . VAL A 1 177 ? -9.875 10.886 -8.078 1.00 62.03 177 VAL A N 1
ATOM 1377 C CA . VAL A 1 177 ? -9.369 9.627 -8.647 1.00 62.03 177 VAL A CA 1
ATOM 1378 C C . VAL A 1 177 ? -9.501 9.618 -10.166 1.00 62.03 177 VAL A C 1
ATOM 1380 O O . VAL A 1 177 ? -8.542 9.264 -10.838 1.00 62.03 177 VAL A O 1
ATOM 1383 N N . LEU A 1 178 ? -10.634 10.065 -10.719 1.00 62.03 178 LEU A N 1
ATOM 1384 C CA . LEU A 1 178 ? -10.816 10.221 -12.166 1.00 62.03 178 LEU A CA 1
ATOM 1385 C C . LEU A 1 178 ? -9.853 11.261 -12.744 1.00 62.03 178 LEU A C 1
ATOM 1387 O O . LEU A 1 178 ? -9.312 11.042 -13.819 1.00 62.03 178 LEU A O 1
ATOM 1391 N N . GLY A 1 179 ? -9.595 12.356 -12.026 1.00 69.88 179 GLY A N 1
ATOM 1392 C CA . GLY A 1 179 ? -8.631 13.381 -12.424 1.00 69.88 179 GLY A CA 1
ATOM 1393 C C . GLY A 1 179 ? -7.196 12.859 -12.428 1.00 69.88 179 GLY A C 1
ATOM 1394 O O . GLY A 1 179 ? -6.472 13.077 -13.392 1.00 69.88 179 GLY A O 1
ATOM 1395 N N . TRP A 1 180 ? -6.800 12.104 -11.399 1.00 66.50 180 TRP A N 1
ATOM 1396 C CA . TRP A 1 180 ? -5.494 11.441 -11.361 1.00 66.50 180 TRP A CA 1
ATOM 1397 C C . TRP A 1 180 ? -5.354 10.355 -12.430 1.00 66.50 180 TRP A C 1
ATOM 1399 O O . TRP A 1 180 ? -4.323 10.282 -13.090 1.00 66.50 180 TRP A O 1
ATOM 1409 N N . ALA A 1 181 ? -6.391 9.546 -12.647 1.00 58.41 181 ALA A N 1
ATOM 1410 C CA . ALA A 1 181 ? -6.404 8.536 -13.701 1.00 58.41 181 ALA A CA 1
ATOM 1411 C C . ALA A 1 181 ? -6.325 9.173 -15.096 1.00 58.41 181 ALA A C 1
ATOM 1413 O O . ALA A 1 181 ? -5.562 8.704 -15.936 1.00 58.41 181 ALA A O 1
ATOM 1414 N N . ALA A 1 182 ? -7.053 10.271 -15.329 1.00 62.00 182 ALA A N 1
ATOM 1415 C CA . ALA A 1 182 ? -6.976 11.040 -16.566 1.00 62.00 182 ALA A CA 1
ATOM 1416 C C . ALA A 1 182 ? -5.577 11.632 -16.766 1.00 62.00 182 ALA A C 1
ATOM 1418 O O . ALA A 1 182 ? -5.020 11.498 -17.847 1.00 62.00 182 ALA A O 1
ATOM 1419 N N . PHE A 1 183 ? -4.976 12.204 -15.719 1.00 64.31 183 PHE A N 1
ATOM 1420 C CA . PHE A 1 183 ? -3.621 12.753 -15.767 1.00 64.31 183 PHE A CA 1
ATOM 1421 C C . PHE A 1 183 ? -2.571 11.688 -16.116 1.00 64.31 183 PHE A C 1
ATOM 1423 O O . PHE A 1 183 ? -1.738 11.904 -16.993 1.00 64.31 183 PHE A O 1
ATOM 1430 N N . ILE A 1 184 ? -2.642 10.511 -15.489 1.00 61.44 184 ILE A N 1
ATOM 1431 C CA . ILE A 1 184 ? -1.733 9.394 -15.784 1.00 61.44 184 ILE A CA 1
ATOM 1432 C C . ILE A 1 184 ? -1.955 8.872 -17.203 1.00 61.44 184 ILE A C 1
ATOM 1434 O O . ILE A 1 184 ? -0.989 8.693 -17.938 1.00 61.44 184 ILE A O 1
ATOM 1438 N N . CYS A 1 185 ? -3.213 8.690 -17.615 1.00 63.03 185 CYS A N 1
ATOM 1439 C CA . CYS A 1 185 ? -3.561 8.310 -18.985 1.00 63.03 185 CYS A CA 1
ATOM 1440 C C . CYS A 1 185 ? -2.956 9.291 -20.000 1.00 63.03 185 CYS A C 1
ATOM 1442 O O . CYS A 1 185 ? -2.418 8.883 -21.025 1.00 63.03 185 CYS A O 1
ATOM 1444 N N . GLN A 1 186 ? -2.964 10.583 -19.680 1.00 67.19 186 GLN A N 1
ATOM 1445 C CA . GLN A 1 186 ? -2.426 11.632 -20.534 1.00 67.19 186 GLN A CA 1
ATOM 1446 C C . GLN A 1 186 ? -0.897 11.612 -20.618 1.00 67.19 186 GLN A C 1
ATOM 1448 O O . GLN A 1 186 ? -0.358 11.789 -21.707 1.00 67.19 186 GLN A O 1
ATOM 1453 N N . ILE A 1 187 ? -0.198 11.342 -19.509 1.00 67.81 187 ILE A N 1
ATOM 1454 C CA . ILE A 1 187 ? 1.260 11.137 -19.513 1.00 67.81 187 ILE A CA 1
ATOM 1455 C C . ILE A 1 187 ? 1.625 9.919 -20.364 1.00 67.81 187 ILE A C 1
ATOM 1457 O O . ILE A 1 187 ? 2.506 10.017 -21.214 1.00 67.81 187 ILE A O 1
ATOM 1461 N N . VAL A 1 188 ? 0.918 8.800 -20.182 1.00 66.31 188 VAL A N 1
ATOM 1462 C CA . VAL A 1 188 ? 1.147 7.569 -20.953 1.00 66.31 188 VAL A CA 1
ATOM 1463 C C . VAL A 1 188 ? 0.881 7.797 -22.443 1.00 66.31 188 VAL A C 1
ATOM 1465 O O . VAL A 1 188 ? 1.672 7.361 -23.274 1.00 66.31 188 VAL A O 1
ATOM 1468 N N . LEU A 1 189 ? -0.180 8.529 -22.799 1.00 73.06 189 LEU A N 1
ATOM 1469 C CA . LEU A 1 189 ? -0.487 8.887 -24.187 1.00 73.06 189 LEU A CA 1
ATOM 1470 C C . LEU A 1 189 ? 0.611 9.763 -24.811 1.00 73.06 189 LEU A C 1
ATOM 1472 O O . LEU A 1 189 ? 0.960 9.583 -25.976 1.00 73.06 189 LEU A O 1
ATOM 1476 N N . LEU A 1 190 ? 1.155 10.712 -24.047 1.00 73.94 190 LEU A N 1
ATOM 1477 C CA . LEU A 1 190 ? 2.177 11.645 -24.519 1.00 73.94 190 LEU A CA 1
ATOM 1478 C C . LEU A 1 190 ? 3.526 10.936 -24.721 1.00 73.94 190 LEU A C 1
ATOM 1480 O O . LEU A 1 190 ? 4.171 11.137 -25.746 1.00 73.94 190 LEU A O 1
ATOM 1484 N N . GLU A 1 191 ? 3.900 10.039 -23.809 1.00 66.44 191 GLU A N 1
ATOM 1485 C CA . GLU A 1 191 ? 5.043 9.125 -23.967 1.00 66.44 191 GLU A CA 1
ATOM 1486 C C . GLU A 1 191 ? 4.861 8.183 -25.165 1.00 66.44 191 GLU A C 1
ATOM 1488 O O . GLU A 1 191 ? 5.767 8.051 -25.989 1.00 66.44 191 GLU A O 1
ATOM 1493 N N . PHE A 1 192 ? 3.673 7.588 -25.327 1.00 69.25 192 PHE A N 1
ATOM 1494 C CA . PHE A 1 192 ? 3.360 6.742 -26.480 1.00 69.25 192 PHE A CA 1
ATOM 1495 C C . PHE A 1 192 ? 3.499 7.512 -27.797 1.00 69.25 192 PHE A C 1
ATOM 1497 O O . PHE A 1 192 ? 4.085 6.996 -28.742 1.00 69.25 192 PHE A O 1
ATOM 1504 N N . LEU A 1 193 ? 3.034 8.765 -27.858 1.00 74.56 193 LEU A N 1
ATOM 1505 C CA . LEU A 1 193 ? 3.199 9.627 -29.032 1.00 74.56 193 LEU A CA 1
ATOM 1506 C C . LEU A 1 193 ? 4.669 9.949 -29.319 1.00 74.56 193 LEU A C 1
ATOM 1508 O O . LEU A 1 193 ? 5.062 9.919 -30.482 1.00 74.56 193 LEU A O 1
ATOM 1512 N N . ILE A 1 194 ? 5.484 10.206 -28.290 1.00 75.06 194 ILE A N 1
ATOM 1513 C CA . ILE A 1 194 ? 6.932 10.430 -28.440 1.00 75.06 194 ILE A C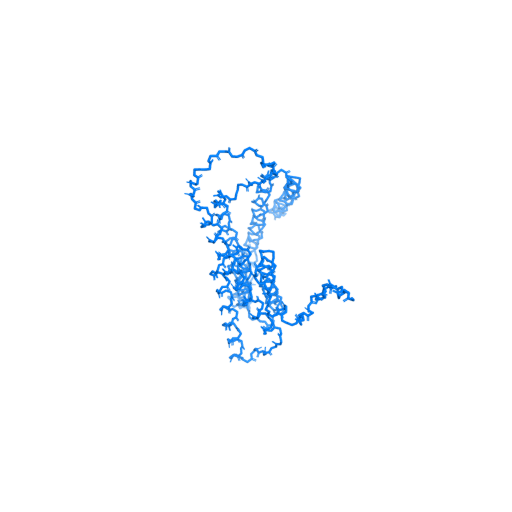A 1
ATOM 1514 C C . ILE A 1 194 ? 7.622 9.180 -28.999 1.00 75.06 194 ILE A C 1
ATOM 1516 O O . ILE A 1 194 ? 8.476 9.302 -29.873 1.00 75.06 194 ILE A O 1
ATOM 1520 N N . TRP A 1 195 ? 7.238 7.987 -28.539 1.00 75.31 195 TRP A N 1
ATOM 1521 C CA . TRP A 1 195 ? 7.779 6.712 -29.024 1.00 75.31 195 TRP A CA 1
ATOM 1522 C C . TRP A 1 195 ? 7.288 6.328 -30.421 1.00 75.31 195 TRP A C 1
ATOM 1524 O O . TRP A 1 195 ? 8.041 5.759 -31.213 1.00 75.31 195 TRP A O 1
ATOM 1534 N N . LEU A 1 196 ? 6.038 6.656 -30.743 1.00 70.69 196 LEU A N 1
ATOM 1535 C CA . LEU A 1 196 ? 5.458 6.443 -32.065 1.00 70.69 196 LEU A CA 1
ATOM 1536 C C . LEU A 1 196 ? 6.123 7.354 -33.110 1.00 70.69 196 LEU A C 1
ATOM 1538 O O . LEU A 1 196 ? 6.265 6.971 -34.270 1.00 70.69 196 LEU A O 1
ATOM 1542 N N . PHE A 1 197 ? 6.568 8.542 -32.693 1.00 66.50 197 PHE A N 1
ATOM 1543 C CA . PHE A 1 197 ? 7.136 9.569 -33.563 1.00 66.50 197 PHE A CA 1
ATOM 1544 C C . PHE A 1 197 ? 8.324 9.090 -34.430 1.00 66.50 197 PHE A C 1
ATOM 1546 O O . PHE A 1 197 ? 8.255 9.253 -35.647 1.00 66.50 197 PHE A O 1
ATOM 1553 N N . PRO A 1 198 ? 9.384 8.449 -33.891 1.00 58.91 198 PRO A N 1
ATOM 1554 C CA . PRO A 1 198 ? 10.494 7.939 -34.702 1.00 58.91 198 PRO A CA 1
ATOM 1555 C C . PRO A 1 198 ? 10.147 6.688 -35.523 1.00 58.91 198 PRO A C 1
ATOM 1557 O O . PRO A 1 198 ? 10.798 6.429 -36.530 1.00 58.91 198 PRO A O 1
ATOM 1560 N N . VAL A 1 199 ? 9.135 5.910 -35.120 1.00 69.00 199 VAL A N 1
ATOM 1561 C CA . VAL A 1 199 ? 8.702 4.707 -35.856 1.00 69.00 199 VAL A CA 1
ATOM 1562 C C . VAL A 1 199 ? 7.865 5.085 -37.080 1.00 69.00 199 VAL A C 1
ATOM 1564 O O . VAL A 1 199 ? 7.984 4.460 -38.131 1.00 69.00 199 VAL A O 1
ATOM 1567 N N . VAL A 1 200 ? 7.037 6.125 -36.958 1.00 60.69 200 VAL A N 1
ATOM 1568 C CA . VAL A 1 200 ? 6.180 6.626 -38.046 1.00 60.69 200 VAL A CA 1
ATOM 1569 C C . VAL A 1 200 ? 6.943 7.554 -38.992 1.00 60.69 200 VAL A C 1
ATOM 1571 O O . VAL A 1 200 ? 6.573 7.673 -40.158 1.00 60.69 200 VAL A O 1
ATOM 1574 N N . ILE A 1 201 ? 8.030 8.173 -38.527 1.00 57.19 201 ILE A N 1
ATOM 1575 C CA . ILE A 1 201 ? 8.873 9.056 -39.334 1.00 57.19 201 ILE A CA 1
ATOM 1576 C C . ILE A 1 201 ? 10.282 8.453 -39.450 1.00 57.19 201 ILE A C 1
ATOM 1578 O O . ILE A 1 201 ? 11.221 8.929 -38.806 1.00 57.19 201 ILE A O 1
ATOM 1582 N N . PRO A 1 202 ? 10.479 7.402 -40.265 1.00 53.56 202 PRO A N 1
ATOM 1583 C CA . PRO A 1 202 ? 11.824 6.988 -40.610 1.00 53.56 202 PRO A CA 1
ATOM 1584 C C . PRO A 1 202 ? 12.462 8.087 -41.472 1.00 53.56 202 PRO A C 1
ATOM 1586 O O . PRO A 1 202 ? 11.894 8.490 -42.478 1.00 53.56 202 PRO A O 1
ATOM 1589 N N . PHE A 1 203 ? 13.628 8.572 -41.035 1.00 54.31 203 PHE A N 1
ATOM 1590 C CA . PHE A 1 203 ? 14.656 9.279 -41.813 1.00 54.31 203 PHE A CA 1
ATOM 1591 C C . PHE A 1 203 ? 14.169 10.277 -42.890 1.00 54.31 203 PHE A C 1
ATOM 1593 O O . PHE A 1 203 ? 13.785 9.896 -43.989 1.00 54.31 203 PHE A O 1
ATOM 1600 N N . ALA A 1 204 ? 14.356 11.572 -42.598 1.00 56.47 204 ALA A N 1
ATOM 1601 C CA . ALA A 1 204 ? 14.076 12.740 -43.446 1.00 56.47 204 ALA A CA 1
ATOM 1602 C C . ALA A 1 204 ? 12.620 13.240 -43.430 1.00 56.47 204 ALA A C 1
ATOM 1604 O O . ALA A 1 204 ? 11.990 13.375 -44.474 1.00 56.47 204 ALA A O 1
ATOM 1605 N N . ALA A 1 205 ? 12.104 13.622 -42.253 1.00 52.97 205 ALA A N 1
ATOM 1606 C CA . ALA A 1 205 ? 11.006 14.588 -42.235 1.00 52.97 205 ALA A CA 1
ATOM 1607 C C . ALA A 1 205 ? 11.509 15.903 -42.852 1.00 52.97 205 ALA A C 1
ATOM 1609 O O . ALA A 1 205 ? 12.457 16.501 -42.331 1.00 52.97 205 ALA A O 1
ATOM 1610 N N . PRO A 1 206 ? 10.913 16.365 -43.956 1.00 63.16 206 PRO A N 1
ATOM 1611 C CA . PRO A 1 206 ? 11.272 17.641 -44.541 1.00 63.16 206 PRO A CA 1
ATOM 1612 C C . PRO A 1 206 ? 11.016 18.778 -43.546 1.00 63.16 206 PRO A C 1
ATOM 1614 O O . PRO A 1 206 ? 10.031 18.758 -42.805 1.00 63.16 206 PRO A O 1
ATOM 1617 N N . THR A 1 207 ? 11.851 19.815 -43.571 1.00 67.38 207 THR A N 1
ATOM 1618 C CA . THR A 1 207 ? 11.715 20.999 -42.703 1.00 67.38 207 THR A CA 1
ATOM 1619 C C . THR A 1 207 ? 10.353 21.695 -42.816 1.00 67.38 207 THR A C 1
ATOM 1621 O O . THR A 1 207 ? 9.950 22.392 -41.889 1.00 67.38 207 THR A O 1
ATOM 1624 N N . TRP A 1 208 ? 9.596 21.452 -43.892 1.00 72.56 208 TRP A N 1
ATOM 1625 C CA . TRP A 1 208 ? 8.235 21.964 -44.063 1.00 72.56 208 TRP A CA 1
ATOM 1626 C C . TRP A 1 208 ? 7.182 21.318 -43.140 1.00 72.56 208 TRP A C 1
ATOM 1628 O O . TRP A 1 208 ? 6.093 21.869 -43.018 1.00 72.56 208 TRP A O 1
ATOM 1638 N N . ILE A 1 209 ? 7.478 20.209 -42.444 1.00 67.44 209 ILE A N 1
ATOM 1639 C CA . ILE A 1 209 ? 6.545 19.572 -41.487 1.00 67.44 209 ILE A CA 1
ATOM 1640 C C . ILE A 1 209 ? 6.594 20.225 -40.090 1.00 67.44 209 ILE A C 1
ATOM 1642 O O . ILE A 1 209 ? 5.595 20.226 -39.371 1.00 67.44 209 ILE A O 1
ATOM 1646 N N . LEU A 1 210 ? 7.717 20.841 -39.705 1.00 63.78 210 LEU A N 1
ATOM 1647 C CA . LEU A 1 210 ? 7.870 21.565 -38.432 1.00 63.78 210 LEU A CA 1
ATOM 1648 C C . LEU A 1 210 ? 6.762 22.601 -38.138 1.00 63.78 210 LEU A C 1
ATOM 1650 O O . LEU A 1 210 ? 6.267 22.585 -37.005 1.00 63.78 210 LEU A O 1
ATOM 1654 N N . PRO A 1 211 ? 6.317 23.452 -39.090 1.00 68.56 211 PRO A N 1
ATOM 1655 C CA . PRO A 1 211 ? 5.201 24.378 -38.864 1.00 68.56 211 PRO A CA 1
ATOM 1656 C C . PRO A 1 211 ? 3.845 23.681 -38.666 1.00 68.56 211 PRO A C 1
ATOM 1658 O O . PRO A 1 211 ? 2.931 24.275 -38.105 1.00 68.56 211 PRO A O 1
ATOM 1661 N N . LEU A 1 212 ? 3.701 22.418 -39.084 1.00 68.94 212 LEU A N 1
ATOM 1662 C CA . LEU A 1 212 ? 2.474 21.645 -38.881 1.00 68.94 212 LEU A CA 1
ATOM 1663 C C . LEU A 1 212 ? 2.403 21.021 -37.477 1.00 68.94 212 LEU A C 1
ATOM 1665 O O . LEU A 1 212 ? 1.315 20.832 -36.942 1.00 68.94 212 LEU A O 1
ATOM 1669 N N . ILE A 1 213 ? 3.555 20.715 -36.868 1.00 62.81 213 ILE A N 1
ATOM 1670 C CA . ILE A 1 213 ? 3.654 20.041 -35.558 1.00 62.81 213 ILE A CA 1
ATOM 1671 C C . ILE A 1 213 ? 3.731 21.044 -34.400 1.00 62.81 213 ILE A C 1
ATOM 1673 O O . ILE A 1 213 ? 3.207 20.788 -33.314 1.00 62.81 213 ILE A O 1
ATOM 1677 N N . THR A 1 214 ? 4.327 22.215 -34.629 1.00 69.56 214 THR A N 1
ATOM 1678 C CA . THR A 1 214 ? 4.387 23.310 -33.645 1.00 69.56 214 THR A CA 1
ATOM 1679 C C . THR A 1 214 ? 3.030 23.683 -33.034 1.00 69.56 214 THR A C 1
ATOM 1681 O O . THR A 1 214 ? 2.984 23.802 -31.807 1.00 69.56 214 THR A O 1
ATOM 1684 N N . PRO A 1 215 ? 1.913 23.802 -33.784 1.00 64.12 215 PRO A N 1
ATOM 1685 C CA . PRO A 1 215 ? 0.619 24.093 -33.172 1.00 64.12 215 PRO A CA 1
ATOM 1686 C C . PRO A 1 215 ? 0.132 22.962 -32.261 1.00 64.12 215 PRO A C 1
ATOM 1688 O O . PRO A 1 215 ? -0.488 23.255 -31.247 1.00 64.12 215 PRO A O 1
ATOM 1691 N N . PHE A 1 216 ? 0.453 21.692 -32.537 1.00 63.47 216 PHE A N 1
ATOM 1692 C CA . PHE A 1 216 ? 0.055 20.571 -31.674 1.00 63.47 216 PHE A CA 1
ATOM 1693 C C . PHE A 1 216 ? 0.836 20.538 -30.359 1.00 63.47 216 PHE A C 1
ATOM 1695 O O . PHE A 1 216 ? 0.244 20.317 -29.304 1.00 63.47 216 PHE A O 1
ATOM 1702 N N . VAL A 1 217 ? 2.144 20.811 -30.397 1.00 69.81 217 VAL A N 1
ATOM 1703 C CA . VAL A 1 217 ? 2.969 20.909 -29.180 1.00 69.81 217 VAL A CA 1
ATOM 1704 C C . VAL A 1 217 ? 2.553 22.123 -28.346 1.00 69.81 217 VAL A C 1
ATOM 1706 O O . VAL A 1 217 ? 2.399 22.010 -27.130 1.00 69.81 217 VAL A O 1
ATOM 1709 N N . ALA A 1 218 ? 2.289 23.262 -28.995 1.00 67.06 218 ALA A N 1
ATOM 1710 C CA . ALA A 1 218 ? 1.758 24.446 -28.327 1.00 67.06 218 ALA A CA 1
ATOM 1711 C C . ALA A 1 218 ? 0.383 24.164 -27.703 1.00 67.06 218 ALA A C 1
ATOM 1713 O O . ALA A 1 218 ? 0.155 24.498 -26.542 1.00 67.06 218 ALA A O 1
ATOM 1714 N N . PHE A 1 219 ? -0.510 23.478 -28.421 1.00 66.62 219 PHE A N 1
ATOM 1715 C CA . PHE A 1 219 ? -1.838 23.126 -27.922 1.00 66.62 219 PHE A CA 1
ATOM 1716 C C . PHE A 1 219 ? -1.773 22.152 -26.740 1.00 66.62 219 PHE A C 1
ATOM 1718 O O . PHE A 1 219 ? -2.461 22.359 -25.745 1.00 66.62 219 PHE A O 1
ATOM 1725 N N . ALA A 1 220 ? -0.903 21.137 -26.794 1.00 65.25 220 ALA A N 1
ATOM 1726 C CA . ALA A 1 220 ? -0.676 20.213 -25.684 1.00 65.25 220 ALA A CA 1
ATOM 1727 C C . ALA A 1 220 ? -0.122 20.932 -24.442 1.00 65.25 220 ALA A C 1
ATOM 1729 O O . ALA A 1 220 ? -0.580 20.675 -23.327 1.00 65.25 220 ALA A O 1
ATOM 1730 N N . GLY A 1 221 ? 0.801 21.882 -24.630 1.00 68.44 221 GLY A N 1
ATOM 1731 C CA . GLY A 1 221 ? 1.316 22.729 -23.554 1.00 68.44 221 GLY A CA 1
ATOM 1732 C C . GLY A 1 221 ? 0.230 23.607 -22.928 1.00 68.44 221 GLY A C 1
ATOM 1733 O O . GLY A 1 221 ? 0.078 23.627 -21.707 1.00 68.44 221 GLY A O 1
ATOM 1734 N N . VAL A 1 222 ? -0.584 24.274 -23.751 1.00 69.38 222 VAL A N 1
ATOM 1735 C CA . VAL A 1 222 ? -1.722 25.085 -23.284 1.00 69.38 222 VAL A CA 1
ATOM 1736 C C . VAL A 1 222 ? -2.726 24.228 -22.524 1.00 69.38 222 VAL A C 1
ATOM 1738 O O . VAL A 1 222 ? -3.178 24.623 -21.452 1.00 69.38 222 VAL A O 1
ATOM 1741 N N . PHE A 1 223 ? -3.036 23.036 -23.032 1.00 62.00 223 PHE A N 1
ATOM 1742 C CA . PHE A 1 223 ? -3.979 22.113 -22.412 1.00 62.00 223 PHE A CA 1
ATOM 1743 C C . PHE A 1 223 ? -3.476 21.590 -21.057 1.00 62.00 223 PHE A C 1
ATOM 1745 O O . PHE A 1 223 ? -4.248 21.528 -20.100 1.00 62.00 223 PHE A O 1
ATOM 1752 N N . LEU A 1 22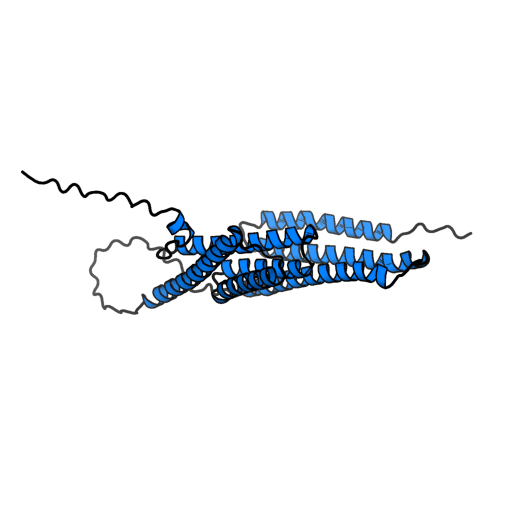4 ? -2.174 21.299 -20.933 1.00 65.56 224 LEU A N 1
ATOM 1753 C CA . LEU A 1 224 ? -1.538 20.924 -19.666 1.00 65.56 224 LEU A CA 1
ATOM 1754 C C . LEU A 1 224 ? -1.649 22.051 -18.629 1.00 65.56 224 LEU A C 1
ATOM 1756 O O . LEU A 1 224 ? -2.031 21.802 -17.484 1.00 65.56 224 LEU A O 1
ATOM 1760 N N . VAL A 1 225 ? -1.363 23.297 -19.024 1.00 69.19 225 VAL A N 1
ATOM 1761 C CA . VAL A 1 225 ? -1.487 24.449 -18.118 1.00 69.19 225 VAL A CA 1
ATOM 1762 C C . VAL A 1 225 ? -2.945 24.671 -17.716 1.00 69.19 225 VAL A C 1
ATOM 1764 O O . VAL A 1 225 ? -3.217 24.912 -16.543 1.00 69.19 225 VAL A O 1
ATOM 1767 N N . LEU A 1 226 ? -3.894 24.500 -18.639 1.00 66.38 226 LEU A N 1
ATOM 1768 C CA . LEU A 1 226 ? -5.327 24.609 -18.356 1.00 66.38 226 LEU A CA 1
ATOM 1769 C C . LEU A 1 226 ? -5.787 23.562 -17.331 1.00 66.38 226 LEU A C 1
ATOM 1771 O O . LEU A 1 226 ? -6.504 23.911 -16.394 1.00 66.38 226 LEU A O 1
ATOM 1775 N N . ILE A 1 227 ? -5.328 22.310 -17.448 1.00 63.69 227 ILE A N 1
ATOM 1776 C CA . ILE A 1 227 ? -5.613 21.245 -16.473 1.00 63.69 227 ILE A CA 1
ATOM 1777 C C . ILE A 1 227 ? -5.002 21.573 -15.109 1.00 63.69 227 ILE A C 1
ATOM 1779 O O . ILE A 1 227 ? -5.693 21.476 -14.094 1.00 63.69 227 ILE A O 1
ATOM 1783 N N . LEU A 1 228 ? -3.742 22.013 -15.060 1.00 65.19 228 LEU A N 1
ATOM 1784 C CA . LEU A 1 228 ? -3.084 22.392 -13.805 1.00 65.19 228 LEU A CA 1
ATOM 1785 C C . LEU A 1 228 ? -3.781 23.588 -13.136 1.00 65.19 228 LEU A C 1
ATOM 1787 O O . LEU A 1 228 ? -3.983 23.584 -11.918 1.00 65.19 228 LEU A O 1
ATOM 1791 N N . SER A 1 229 ? -4.237 24.569 -13.919 1.00 67.56 229 SER A N 1
ATOM 1792 C CA . SER A 1 229 ? -5.052 25.685 -13.432 1.00 67.56 229 SER A CA 1
ATOM 1793 C C . SER A 1 229 ? -6.431 25.234 -12.945 1.00 67.56 229 SER A C 1
ATOM 1795 O O . SER A 1 229 ? -6.896 25.739 -11.922 1.00 67.56 229 SER A O 1
ATOM 1797 N N . LEU A 1 230 ? -7.078 24.265 -13.601 1.00 64.81 230 LEU A N 1
ATOM 1798 C CA . LEU A 1 230 ? -8.366 23.697 -13.174 1.00 64.81 230 LEU A CA 1
ATOM 1799 C C . LEU A 1 230 ? -8.249 22.903 -11.868 1.00 64.81 230 LEU A C 1
ATOM 1801 O O . LEU A 1 230 ? -9.094 23.048 -10.982 1.00 64.81 230 LEU A O 1
ATOM 1805 N N . VAL A 1 231 ? -7.186 22.111 -11.711 1.00 65.38 231 VAL A N 1
ATOM 1806 C CA . VAL A 1 231 ? -6.890 21.362 -10.477 1.00 65.38 231 VAL A CA 1
ATOM 1807 C C . VAL A 1 231 ? -6.549 22.323 -9.329 1.00 65.38 231 VAL A C 1
ATOM 1809 O O . VAL A 1 231 ? -7.044 22.159 -8.211 1.00 65.38 231 VAL A O 1
ATOM 1812 N N . GLY A 1 232 ? -5.777 23.379 -9.606 1.00 61.50 232 GLY A N 1
ATOM 1813 C CA . GLY A 1 232 ? -5.468 24.429 -8.632 1.00 61.50 232 GLY A CA 1
ATOM 1814 C C . GLY A 1 232 ? -6.703 25.226 -8.194 1.00 61.50 232 GLY A C 1
ATOM 1815 O O . GLY A 1 232 ? -6.921 25.433 -6.999 1.00 61.50 232 GLY A O 1
ATOM 1816 N N . THR A 1 233 ? -7.563 25.621 -9.137 1.00 62.84 233 THR A N 1
ATOM 1817 C CA . THR A 1 233 ? -8.783 26.396 -8.843 1.00 62.84 233 THR A CA 1
ATOM 1818 C C . THR A 1 233 ? -9.845 25.571 -8.123 1.00 62.84 233 THR A C 1
ATOM 1820 O O . THR A 1 233 ? -10.442 26.073 -7.172 1.00 62.84 233 THR A O 1
ATOM 1823 N N . THR A 1 234 ? -10.048 24.295 -8.467 1.00 59.59 234 THR A N 1
ATOM 1824 C CA . THR A 1 234 ? -10.967 23.426 -7.704 1.00 59.59 234 THR A CA 1
ATOM 1825 C C . THR A 1 234 ? -10.480 23.182 -6.272 1.00 59.59 234 THR A C 1
ATOM 1827 O O . THR A 1 234 ? -11.291 23.217 -5.340 1.00 59.59 234 THR A O 1
ATOM 1830 N N . GLY A 1 235 ? -9.166 23.034 -6.060 1.00 57.81 235 GLY A N 1
ATOM 1831 C CA . GLY A 1 235 ? -8.560 23.001 -4.724 1.00 57.81 235 GLY A CA 1
ATOM 1832 C C . GLY A 1 235 ? -8.754 24.308 -3.941 1.00 57.81 235 GLY A C 1
ATOM 1833 O O . GLY A 1 235 ? -9.147 24.278 -2.771 1.00 57.81 235 GLY A O 1
ATOM 1834 N N . GLY A 1 236 ? -8.562 25.457 -4.595 1.00 55.88 236 GLY A N 1
ATOM 1835 C CA . GLY A 1 236 ? -8.754 26.790 -4.011 1.00 55.88 236 GLY A CA 1
ATOM 1836 C C . GLY A 1 236 ? -10.207 27.088 -3.621 1.00 55.88 236 GLY A C 1
ATOM 1837 O O . GLY A 1 236 ? -10.468 27.563 -2.515 1.00 55.88 236 GLY A O 1
ATOM 1838 N N . ILE A 1 237 ? -11.176 26.732 -4.470 1.00 59.81 237 ILE A N 1
ATOM 1839 C CA . ILE A 1 237 ? -12.614 26.929 -4.207 1.00 59.81 237 ILE A CA 1
ATOM 1840 C C . ILE A 1 237 ? -13.078 26.083 -3.010 1.00 59.81 237 ILE A C 1
ATOM 1842 O O . ILE A 1 237 ? -13.862 26.546 -2.177 1.00 59.81 237 ILE A O 1
ATOM 1846 N N . LEU A 1 238 ? -12.555 24.862 -2.863 1.00 56.50 238 LEU A N 1
ATOM 1847 C CA . LEU A 1 238 ? -12.827 24.018 -1.695 1.00 56.50 238 LEU A CA 1
ATOM 1848 C C . LEU A 1 238 ? -12.164 24.556 -0.414 1.00 56.50 238 LEU A C 1
ATOM 1850 O O . LEU A 1 238 ? -12.753 24.435 0.665 1.00 56.50 238 LEU A O 1
ATOM 1854 N N . ALA A 1 239 ? -10.991 25.188 -0.522 1.00 54.84 239 ALA A N 1
ATOM 1855 C CA . ALA A 1 239 ? -10.294 25.819 0.601 1.00 54.84 239 ALA A CA 1
ATOM 1856 C C . ALA A 1 239 ? -11.009 27.080 1.124 1.00 54.84 239 ALA A C 1
ATOM 1858 O O . ALA A 1 239 ? -11.039 27.302 2.334 1.00 54.84 239 ALA A O 1
ATOM 1859 N N . LEU A 1 240 ? -11.676 27.852 0.256 1.00 54.88 240 LEU A N 1
ATOM 1860 C CA . LEU A 1 240 ? -12.461 29.041 0.639 1.00 54.88 240 LEU A CA 1
ATOM 1861 C C . LEU A 1 240 ? -13.677 28.726 1.530 1.00 54.88 240 LEU A C 1
ATOM 1863 O O . LEU A 1 240 ? -14.214 29.618 2.200 1.00 54.88 240 LEU A O 1
ATOM 1867 N N . ARG A 1 241 ? -14.106 27.458 1.564 1.00 62.25 241 ARG A N 1
ATOM 1868 C CA . ARG A 1 241 ? -15.255 26.997 2.354 1.00 62.25 241 ARG A CA 1
ATOM 1869 C C . ARG A 1 241 ? -14.916 26.732 3.823 1.00 62.25 241 ARG A C 1
ATOM 1871 O O . ARG A 1 241 ? -15.839 26.611 4.626 1.00 62.25 241 ARG A O 1
ATOM 1878 N N . SER A 1 242 ? -13.634 26.642 4.196 1.00 55.25 242 SER A N 1
ATOM 1879 C CA . SER A 1 242 ? -13.226 26.571 5.603 1.00 55.25 242 SER A CA 1
ATOM 1880 C C . SER A 1 242 ? -12.686 27.937 6.065 1.00 55.25 242 SER A C 1
ATOM 1882 O O . SER A 1 242 ? -11.848 28.530 5.386 1.00 55.25 242 SER A O 1
ATOM 1884 N N . PRO A 1 243 ? -13.152 28.477 7.207 1.00 69.31 243 PRO A N 1
ATOM 1885 C CA . PRO A 1 243 ? -12.725 29.799 7.674 1.00 69.31 243 PRO A CA 1
ATOM 1886 C C . PRO A 1 243 ? -11.233 29.843 8.042 1.00 69.31 243 PRO A C 1
ATOM 1888 O O . PRO A 1 243 ? -10.612 30.892 7.927 1.00 69.31 243 PRO A O 1
ATOM 1891 N N . VAL A 1 244 ? -10.646 28.698 8.408 1.00 72.31 244 VAL A N 1
ATOM 1892 C CA . VAL A 1 244 ? -9.235 28.573 8.811 1.00 72.31 244 VAL A CA 1
ATOM 1893 C C . VAL A 1 244 ? -8.272 28.593 7.613 1.00 72.31 244 VAL A C 1
ATOM 1895 O O . VAL A 1 244 ? -7.144 29.043 7.764 1.00 72.31 244 VAL A O 1
ATOM 1898 N N . ASN A 1 245 ? -8.706 28.192 6.408 1.00 61.75 245 ASN A N 1
ATOM 1899 C CA . ASN A 1 245 ? -7.830 28.124 5.223 1.00 61.75 245 ASN A CA 1
ATOM 1900 C C . ASN A 1 245 ? -8.116 29.193 4.158 1.00 61.75 245 ASN A C 1
ATOM 1902 O O . ASN A 1 245 ? -7.534 29.139 3.071 1.00 61.75 245 ASN A O 1
ATOM 1906 N N . ARG A 1 246 ? -8.970 30.185 4.446 1.00 67.62 246 ARG A N 1
ATOM 1907 C CA . ARG A 1 246 ? -9.293 31.256 3.487 1.00 67.62 246 ARG A CA 1
ATOM 1908 C C . ARG A 1 246 ? -8.062 32.015 3.002 1.00 67.62 246 ARG A C 1
ATOM 1910 O O . ARG A 1 246 ? -7.967 32.281 1.810 1.00 67.62 246 ARG A O 1
ATOM 1917 N N . ALA A 1 247 ? -7.116 32.315 3.894 1.00 70.56 247 ALA A N 1
ATOM 1918 C CA . ALA A 1 247 ? -5.902 33.049 3.538 1.00 70.56 247 ALA A CA 1
ATOM 1919 C C . ALA A 1 247 ? -5.049 32.284 2.510 1.00 70.56 247 ALA A C 1
ATOM 1921 O O . ALA A 1 247 ? -4.635 32.855 1.505 1.00 70.56 247 ALA A O 1
ATOM 1922 N N . ASN A 1 248 ? -4.883 30.971 2.696 1.00 63.78 248 ASN A N 1
ATOM 1923 C CA . ASN A 1 248 ? -4.098 30.128 1.788 1.00 63.78 248 ASN A CA 1
ATOM 1924 C C . ASN A 1 248 ? -4.808 29.904 0.443 1.00 63.78 248 ASN A C 1
ATOM 1926 O O . ASN A 1 248 ? -4.155 29.850 -0.597 1.00 63.78 248 ASN A O 1
ATOM 1930 N N . GLY A 1 249 ? -6.145 29.818 0.446 1.00 68.06 249 GLY A N 1
ATOM 1931 C CA . GLY A 1 249 ? -6.941 29.734 -0.783 1.00 68.06 249 GLY A CA 1
ATOM 1932 C C . GLY A 1 249 ? -6.857 31.007 -1.631 1.00 68.06 249 GLY A C 1
ATOM 1933 O O . GLY A 1 249 ? -6.701 30.923 -2.847 1.00 68.06 249 GLY A O 1
ATOM 1934 N N . ILE A 1 250 ? -6.892 32.182 -0.992 1.00 74.62 250 ILE A N 1
ATOM 1935 C CA . ILE A 1 250 ? -6.728 33.472 -1.678 1.00 74.62 250 ILE A CA 1
ATOM 1936 C C . ILE A 1 250 ? -5.299 33.611 -2.213 1.00 74.62 250 ILE A C 1
ATOM 1938 O O . ILE A 1 250 ? -5.127 33.992 -3.365 1.00 74.62 250 ILE A O 1
ATOM 1942 N N . LEU A 1 251 ? -4.279 33.232 -1.433 1.00 70.00 251 LEU A N 1
ATOM 1943 C CA . LEU A 1 251 ? -2.881 33.292 -1.874 1.00 70.00 251 LEU A CA 1
ATOM 1944 C C . LEU A 1 251 ? -2.630 32.416 -3.116 1.00 70.00 251 LEU A C 1
ATOM 1946 O O . LEU A 1 251 ? -1.986 32.852 -4.064 1.00 70.00 251 LEU A O 1
ATOM 1950 N N . SER A 1 252 ? -3.198 31.205 -3.146 1.00 67.94 252 SER A N 1
ATOM 1951 C CA . SER A 1 252 ? -3.119 30.303 -4.303 1.00 67.94 252 SER A CA 1
ATOM 1952 C C . SER A 1 252 ? -3.775 30.894 -5.558 1.00 67.94 252 SER A C 1
ATOM 1954 O O . SER A 1 252 ? -3.199 30.800 -6.644 1.00 67.94 252 SER A O 1
ATOM 1956 N N . LEU A 1 253 ? -4.937 31.542 -5.419 1.00 68.50 253 LEU A N 1
ATOM 1957 C CA . LEU A 1 253 ? -5.625 32.231 -6.519 1.00 68.50 253 LEU A CA 1
ATOM 1958 C C . LEU A 1 253 ? -4.827 33.438 -7.032 1.00 68.50 253 LEU A C 1
ATOM 1960 O O . LEU A 1 253 ? -4.689 33.614 -8.240 1.00 68.50 253 LEU A O 1
ATOM 1964 N N . VAL A 1 254 ? -4.257 34.233 -6.124 1.00 74.94 254 VAL A N 1
ATOM 1965 C CA . VAL A 1 254 ? -3.461 35.423 -6.466 1.00 74.94 254 VAL A CA 1
ATOM 1966 C C . VAL A 1 254 ? -2.159 35.050 -7.178 1.00 74.94 254 VAL A C 1
ATOM 1968 O O . VAL A 1 254 ? -1.729 35.789 -8.053 1.00 74.94 254 VAL A O 1
ATOM 1971 N N . ILE A 1 255 ? -1.552 33.903 -6.860 1.00 70.31 255 ILE A N 1
ATOM 1972 C CA . ILE A 1 255 ? -0.325 33.432 -7.527 1.00 70.31 255 ILE A CA 1
ATOM 1973 C C . ILE A 1 255 ? -0.621 32.810 -8.903 1.00 70.31 255 ILE A C 1
ATOM 1975 O O . ILE A 1 255 ? 0.167 32.966 -9.834 1.00 70.31 255 ILE A O 1
ATOM 1979 N N . SER A 1 256 ? -1.754 32.121 -9.066 1.00 67.56 256 SER A N 1
ATOM 1980 C CA . SER A 1 256 ? -2.078 31.411 -10.315 1.00 67.56 256 SER A CA 1
ATOM 1981 C C . SER A 1 256 ? -2.614 32.318 -11.431 1.00 67.56 256 SER A C 1
ATOM 1983 O O . SER A 1 256 ? -2.367 32.046 -12.605 1.00 67.56 256 SER A O 1
ATOM 1985 N N . LEU A 1 257 ? -3.278 33.425 -11.090 1.00 68.31 257 LEU A N 1
ATOM 1986 C CA . LEU A 1 257 ? -3.792 34.406 -12.056 1.00 68.31 257 LEU A CA 1
ATOM 1987 C C . LEU A 1 257 ? -2.709 35.094 -12.921 1.00 68.31 257 LEU A C 1
ATOM 1989 O O . LEU A 1 257 ? -2.854 35.095 -14.142 1.00 68.31 257 LEU A O 1
ATOM 1993 N N . PRO A 1 258 ? -1.617 35.655 -12.366 1.00 67.31 258 PRO A N 1
ATOM 1994 C CA . PRO A 1 258 ? -0.587 36.319 -13.165 1.00 67.31 258 PRO A CA 1
ATOM 1995 C C . PRO A 1 258 ? 0.214 35.344 -14.035 1.00 67.31 258 PRO A C 1
ATOM 1997 O O . PRO A 1 258 ? 0.592 35.705 -15.146 1.00 67.31 258 PRO A O 1
ATOM 2000 N N . LEU A 1 259 ? 0.410 34.096 -13.591 1.00 65.00 259 LEU A N 1
ATOM 2001 C CA . LEU A 1 259 ? 1.020 33.040 -14.410 1.00 65.00 259 LEU A CA 1
ATOM 2002 C C . LEU A 1 259 ? 0.166 32.710 -15.640 1.00 65.00 259 LEU A C 1
ATOM 2004 O O . LEU A 1 259 ? 0.700 32.581 -16.740 1.00 65.00 259 LEU A O 1
ATOM 2008 N N . LEU A 1 260 ? -1.159 32.642 -15.474 1.00 69.06 260 LEU A N 1
ATOM 2009 C CA . LEU A 1 260 ? -2.092 32.458 -16.587 1.00 69.06 260 LEU A CA 1
ATOM 2010 C C . LEU A 1 260 ? -2.028 33.639 -17.570 1.00 69.06 260 LEU A C 1
ATOM 2012 O O . LEU A 1 260 ? -1.971 33.433 -18.780 1.00 69.06 260 LEU A O 1
ATOM 2016 N N . VAL A 1 261 ? -1.991 34.875 -17.060 1.00 70.94 261 VAL A N 1
ATOM 2017 C CA . VAL A 1 261 ? -1.906 36.090 -17.889 1.00 70.94 261 VAL A CA 1
ATOM 2018 C C . VAL A 1 261 ? -0.579 36.160 -18.651 1.00 70.94 261 VAL A C 1
ATOM 2020 O O . VAL A 1 261 ? -0.589 36.455 -19.845 1.00 70.94 261 VAL A O 1
ATOM 2023 N N . MET A 1 262 ? 0.553 35.834 -18.014 1.00 67.94 262 MET A N 1
ATOM 2024 C CA . MET A 1 262 ? 1.851 35.777 -18.700 1.00 67.94 262 MET A CA 1
ATOM 2025 C C . MET A 1 262 ? 1.888 34.693 -19.780 1.00 67.94 262 MET A C 1
ATOM 2027 O O . MET A 1 262 ? 2.458 34.922 -20.843 1.00 67.94 262 MET A O 1
ATOM 2031 N N . LEU A 1 263 ? 1.251 33.541 -19.547 1.00 67.44 263 LEU A N 1
ATOM 2032 C CA . LEU A 1 263 ? 1.167 32.474 -20.544 1.00 67.44 263 LEU A CA 1
ATOM 2033 C C . LEU A 1 263 ? 0.347 32.907 -21.769 1.00 67.44 263 LEU A C 1
ATOM 2035 O O . LEU A 1 263 ? 0.775 32.698 -22.901 1.00 67.44 263 LEU A O 1
ATOM 2039 N N . ILE A 1 264 ? -0.805 33.552 -21.553 1.00 73.44 264 ILE A N 1
ATOM 2040 C CA . ILE A 1 264 ? -1.645 34.083 -22.638 1.00 73.44 264 ILE A CA 1
ATOM 2041 C C . ILE A 1 264 ? -0.888 35.163 -23.424 1.00 73.44 264 ILE A C 1
ATOM 2043 O O . ILE A 1 264 ? -0.921 35.161 -24.653 1.00 73.44 264 ILE A O 1
ATOM 2047 N N . ALA A 1 265 ? -0.158 36.048 -22.737 1.00 69.19 265 ALA A N 1
ATOM 2048 C CA . ALA A 1 265 ? 0.658 37.075 -23.381 1.00 69.19 265 ALA A CA 1
ATOM 2049 C C . ALA A 1 265 ? 1.804 36.474 -24.216 1.00 69.19 265 ALA A C 1
ATOM 2051 O O . ALA A 1 265 ? 2.033 36.913 -25.342 1.00 69.19 265 ALA A O 1
ATOM 2052 N N . ALA A 1 266 ? 2.482 35.440 -23.709 1.00 66.44 266 ALA A N 1
ATOM 2053 C CA . ALA A 1 266 ? 3.542 34.743 -24.437 1.00 66.44 266 ALA A CA 1
ATOM 2054 C C . ALA A 1 266 ? 3.012 34.026 -25.692 1.00 66.44 266 ALA A C 1
ATOM 2056 O O . ALA A 1 266 ? 3.647 34.074 -26.744 1.00 66.44 266 ALA A O 1
ATOM 2057 N N . LEU A 1 267 ? 1.826 33.415 -25.608 1.00 66.38 267 LEU A N 1
ATOM 2058 C CA . LEU A 1 267 ? 1.161 32.786 -26.756 1.00 66.38 267 LEU A CA 1
ATOM 2059 C C . LEU A 1 267 ? 0.736 33.811 -27.808 1.00 66.38 267 LEU A C 1
ATOM 2061 O O . LEU A 1 267 ? 0.870 33.550 -29.001 1.00 66.38 267 LEU A O 1
ATOM 2065 N N . TRP A 1 268 ? 0.263 34.985 -27.383 1.00 72.31 268 TRP A N 1
ATOM 2066 C CA . TRP A 1 268 ? -0.082 36.064 -28.306 1.00 72.31 268 TRP A CA 1
ATOM 2067 C C . TRP A 1 268 ? 1.170 36.598 -29.015 1.00 72.31 268 TRP A C 1
ATOM 2069 O O . TRP A 1 268 ? 1.187 36.685 -30.241 1.00 72.31 268 TRP A O 1
ATOM 2079 N N . MET A 1 269 ? 2.250 36.874 -28.279 1.00 69.19 269 MET A N 1
ATOM 2080 C CA . MET A 1 269 ? 3.500 37.363 -28.875 1.00 69.19 269 MET A CA 1
ATOM 2081 C C . MET A 1 269 ? 4.148 36.349 -29.830 1.00 69.19 269 MET A C 1
ATOM 2083 O O . MET A 1 269 ? 4.751 36.751 -30.819 1.00 69.19 269 MET A O 1
ATOM 2087 N N . GLY A 1 270 ? 3.990 35.044 -29.581 1.00 66.62 270 GLY A N 1
ATOM 2088 C CA . GLY A 1 270 ? 4.457 33.997 -30.495 1.00 66.62 270 GLY A CA 1
ATOM 2089 C C . GLY A 1 270 ? 3.646 33.874 -31.792 1.00 66.62 270 GLY A C 1
ATOM 2090 O O . GLY A 1 270 ? 4.164 33.360 -32.780 1.00 66.62 270 GLY A O 1
ATOM 2091 N N . ALA A 1 271 ? 2.396 34.349 -31.816 1.00 58.75 271 ALA A N 1
ATOM 2092 C CA . ALA A 1 271 ? 1.525 34.272 -32.992 1.00 58.75 271 ALA A CA 1
ATOM 2093 C C . ALA A 1 271 ? 1.753 35.417 -33.996 1.00 58.75 271 ALA A C 1
ATOM 2095 O O . ALA A 1 271 ? 1.423 35.281 -35.174 1.00 58.75 271 ALA A O 1
ATOM 2096 N N . THR A 1 272 ? 2.335 36.538 -33.565 1.00 59.03 272 THR A N 1
ATOM 2097 C CA . THR A 1 272 ? 2.687 37.655 -34.449 1.00 59.03 272 THR A CA 1
ATOM 2098 C C . THR A 1 272 ? 4.115 37.480 -34.959 1.00 59.03 272 THR A C 1
ATOM 2100 O O . THR A 1 272 ? 5.046 38.114 -34.465 1.00 59.03 272 THR A O 1
ATOM 2103 N N . GLY A 1 273 ? 4.301 36.578 -35.924 1.00 65.50 273 GLY A N 1
ATOM 2104 C CA . GLY A 1 273 ? 5.565 36.478 -36.657 1.00 65.50 273 GLY A CA 1
ATOM 2105 C C . GLY A 1 273 ? 5.898 37.796 -37.379 1.00 65.50 273 GLY A C 1
ATOM 2106 O O . GLY A 1 273 ? 4.980 38.555 -37.708 1.00 65.50 273 GLY A O 1
ATOM 2107 N N . PRO A 1 274 ? 7.188 38.101 -37.614 1.00 62.75 274 PRO A N 1
ATOM 2108 C CA . PRO A 1 274 ? 7.594 39.321 -38.302 1.00 62.75 274 PRO A CA 1
ATOM 2109 C C . PRO A 1 274 ? 6.978 39.349 -39.704 1.00 62.75 274 PRO A C 1
ATOM 2111 O O . PRO A 1 274 ? 7.198 38.446 -40.507 1.00 62.75 274 PRO A O 1
ATOM 2114 N N . VAL A 1 275 ? 6.176 40.378 -39.977 1.00 64.75 275 VAL A N 1
ATOM 2115 C CA . VAL A 1 275 ? 5.590 40.615 -41.298 1.00 64.75 275 VAL A CA 1
ATOM 2116 C C . VAL A 1 275 ? 6.733 41.012 -42.226 1.00 64.75 275 VAL A C 1
ATOM 2118 O O . VAL A 1 275 ? 7.250 42.125 -42.126 1.00 64.75 275 VAL A O 1
ATOM 2121 N N . GLU A 1 276 ? 7.169 40.089 -43.084 1.00 67.88 276 GLU A N 1
ATOM 2122 C CA . GLU A 1 276 ? 8.128 40.411 -44.137 1.00 67.88 276 GLU A CA 1
ATOM 2123 C C . GLU A 1 276 ? 7.517 41.483 -45.053 1.00 67.88 276 GLU A C 1
ATOM 2125 O O . GLU A 1 276 ? 6.388 41.317 -45.528 1.00 67.88 276 GLU A O 1
ATOM 2130 N N . PRO A 1 277 ? 8.214 42.610 -45.280 1.00 65.50 277 PRO A N 1
ATOM 2131 C CA . PRO A 1 277 ? 7.726 43.634 -46.184 1.00 65.50 277 PRO A CA 1
ATOM 2132 C C . PRO A 1 277 ? 7.704 43.061 -47.602 1.00 65.50 277 PRO A C 1
ATOM 2134 O O . PRO A 1 277 ? 8.733 42.625 -48.117 1.00 65.50 277 PRO A O 1
ATOM 2137 N N . ALA A 1 278 ? 6.516 43.050 -48.208 1.00 67.38 278 ALA A N 1
ATOM 2138 C CA . ALA A 1 278 ? 6.318 42.620 -49.585 1.00 67.38 278 ALA A CA 1
ATOM 2139 C C . ALA A 1 278 ? 7.232 43.429 -50.522 1.00 67.38 278 ALA A C 1
ATOM 2141 O O . ALA A 1 278 ? 7.175 44.662 -50.523 1.00 67.38 278 ALA A O 1
ATOM 2142 N N . GLN A 1 279 ? 8.085 42.717 -51.263 1.00 72.69 279 GLN A N 1
ATOM 2143 C CA . GLN A 1 279 ? 8.893 43.259 -52.359 1.00 72.69 279 GLN A CA 1
ATOM 2144 C C . GLN A 1 279 ? 8.082 43.322 -53.650 1.00 72.69 279 GLN A C 1
ATOM 2146 O O . GLN A 1 279 ? 7.293 42.380 -53.893 1.00 72.69 279 GLN A O 1
#

Radius of gyration: 29.16 Å; chains: 1; bounding box: 54×59×115 Å